Protein AF-A0A918Q121-F1 (afdb_monomer_lite)

Radius of gyration: 25.38 Å; chains: 1; bounding box: 68×50×76 Å

Sequence (238 aa):
MRPSNQARANEARRRQAETGESYASALAAVRRDRLRAADSLTAASGKPGDPPDFHDVPVPQELPELVRYHAHRIVRYLAQAVDEGRWADGDFAEWQRMTLYKLTDGLEHLHLLIGTISAYLRDADVPPSHLRRYLQVGEDRHVQAFLTPRVEEHLAGLTQRPKPENSIVWHSVGADIAAREGWCDPDRHDTLEVWLNALCSSYPDDPQALDHLPPRLRERVLALVPHLRITGPAEQGT

pLDDT: mean 79.43, std 14.84, range [35.16, 97.62]

Foldseek 3Di:
DPPPVVVLQVQLVVVCVVPVDDSVVSSVVVVVVVVVVVVVVVVPPDDQDDFPDCVPPPDDPLLVLLVVVLVVLLVVLVVVLVCLVVPPPPPPVVNVVSNVVSNVSNVVSVLLSLLLVLVVSVVVVGDLVVNCVVVVHDDSVVNVVSPDPLSVLLNCLLVVHDHDPPDDPNSVVNVCSNVCPDPSPVVVVLVVVLVVLLQVVLPPDDPCSCVPDDPVSSVSNVVCNVVNDDPDPPPPDD

Structure (mmCIF, N/CA/C/O backbone):
data_AF-A0A918Q121-F1
#
_entry.id   AF-A0A918Q121-F1
#
loop_
_atom_site.group_PDB
_atom_site.id
_atom_site.type_symbol
_atom_site.label_atom_id
_atom_site.label_alt_id
_atom_site.label_comp_id
_atom_site.label_asym_id
_atom_site.label_entity_id
_atom_site.label_seq_id
_atom_site.pdbx_PDB_ins_code
_atom_site.Cartn_x
_atom_site.Cartn_y
_atom_site.Cartn_z
_atom_site.occupancy
_atom_site.B_iso_or_equiv
_atom_site.auth_seq_id
_atom_site.auth_comp_id
_atom_site.auth_asym_id
_atom_site.auth_atom_id
_atom_site.pdbx_PDB_model_num
ATOM 1 N N . MET A 1 1 ? -1.693 10.701 18.556 1.00 35.78 1 MET A N 1
ATOM 2 C CA . MET A 1 1 ? -2.126 11.964 17.916 1.00 35.78 1 MET A CA 1
ATOM 3 C C . MET A 1 1 ? -3.253 12.564 18.755 1.00 35.78 1 MET A C 1
ATOM 5 O O . MET A 1 1 ? -4.230 11.874 19.012 1.00 35.78 1 MET A O 1
ATOM 9 N N . ARG A 1 2 ? -3.105 13.780 19.300 1.00 35.16 2 ARG A N 1
ATOM 10 C CA . ARG A 1 2 ? -4.187 14.409 20.081 1.00 35.16 2 ARG A CA 1
ATOM 11 C C . ARG A 1 2 ? -5.331 14.747 19.110 1.00 35.16 2 ARG A C 1
ATOM 13 O O . ARG A 1 2 ? -5.053 15.461 18.151 1.00 35.16 2 ARG A O 1
ATOM 20 N N . PRO A 1 3 ? -6.583 14.305 19.327 1.00 47.81 3 PRO A N 1
ATOM 21 C CA . PRO A 1 3 ? -7.697 14.704 18.470 1.00 47.81 3 PRO A CA 1
ATOM 22 C C . PRO A 1 3 ? -7.762 16.228 18.425 1.00 47.81 3 PRO A C 1
ATOM 24 O O . PRO A 1 3 ? -7.619 16.876 19.473 1.00 47.81 3 PRO A O 1
ATOM 27 N N . SER A 1 4 ? -7.926 16.782 17.222 1.00 56.12 4 SER A N 1
ATOM 28 C CA . SER A 1 4 ? -8.050 18.223 16.986 1.00 56.12 4 SER A CA 1
ATOM 29 C C . SER A 1 4 ? -8.963 18.848 18.045 1.00 56.12 4 SER A C 1
ATOM 31 O O . SER A 1 4 ? -9.999 18.279 18.405 1.00 56.12 4 SER A O 1
ATOM 33 N N . ASN A 1 5 ? -8.577 20.005 18.589 1.00 65.06 5 ASN A N 1
ATOM 34 C CA . ASN A 1 5 ? -9.399 20.724 19.570 1.00 65.06 5 ASN A CA 1
ATOM 35 C C . ASN A 1 5 ? -10.830 20.968 19.053 1.00 65.06 5 ASN A C 1
ATOM 37 O O . ASN A 1 5 ? -11.758 21.038 19.856 1.00 65.06 5 ASN A O 1
ATOM 41 N N . GLN A 1 6 ? -11.021 21.005 17.730 1.00 66.06 6 GLN A N 1
ATOM 42 C CA . GLN A 1 6 ? -12.331 21.132 17.095 1.00 66.06 6 GLN A CA 1
ATOM 43 C C . GLN A 1 6 ? -13.196 19.872 17.247 1.00 66.06 6 GLN A C 1
ATOM 45 O O . GLN A 1 6 ? -14.369 19.988 17.584 1.00 66.06 6 GLN A O 1
ATOM 50 N N . ALA A 1 7 ? -12.624 18.669 17.116 1.00 67.56 7 ALA A N 1
ATOM 51 C CA . ALA A 1 7 ? -13.361 17.420 17.336 1.00 67.56 7 ALA A CA 1
ATOM 52 C C . ALA A 1 7 ? -13.869 17.312 18.787 1.00 67.56 7 ALA A C 1
ATOM 54 O O . ALA A 1 7 ? -14.993 16.886 19.029 1.00 67.56 7 ALA A O 1
ATOM 55 N N . ARG A 1 8 ? -13.072 17.793 19.754 1.00 71.69 8 ARG A N 1
ATOM 56 C CA . ARG A 1 8 ? -13.450 17.858 21.181 1.00 71.69 8 ARG A CA 1
ATOM 57 C C . ARG A 1 8 ? -14.579 18.840 21.445 1.00 71.69 8 ARG A C 1
ATOM 59 O O . ARG A 1 8 ? -15.464 18.554 22.244 1.00 71.69 8 ARG A O 1
ATOM 66 N N . ALA A 1 9 ? -14.522 19.998 20.796 1.00 71.31 9 ALA A N 1
ATOM 67 C CA . ALA A 1 9 ? -15.556 21.011 20.921 1.00 71.31 9 ALA A CA 1
ATOM 68 C C . ALA A 1 9 ? -16.883 20.520 20.323 1.00 71.31 9 ALA A C 1
ATOM 70 O O . ALA A 1 9 ? -17.930 20.714 20.932 1.00 71.31 9 ALA A O 1
ATOM 71 N N . ASN A 1 10 ? -16.839 19.828 19.181 1.00 77.56 10 ASN A N 1
ATOM 72 C CA . ASN A 1 10 ? -18.032 19.289 18.526 1.00 77.56 10 ASN A CA 1
ATOM 73 C C . ASN A 1 10 ? -18.678 18.157 19.340 1.00 77.56 10 ASN A C 1
ATOM 75 O O . ASN A 1 10 ? -19.891 18.149 19.521 1.00 77.56 10 ASN A O 1
ATOM 79 N N . GLU A 1 11 ? -17.872 17.253 19.898 1.00 79.44 11 GLU A N 1
ATOM 80 C CA . GLU A 1 11 ? -18.345 16.168 20.765 1.00 79.44 11 GLU A CA 1
ATOM 81 C C . GLU A 1 11 ? -18.968 16.699 22.070 1.00 79.44 11 GLU A C 1
ATOM 83 O O . GLU A 1 11 ? -20.033 16.242 22.483 1.00 79.44 11 GLU A O 1
ATOM 88 N N . ALA A 1 12 ? -18.365 17.729 22.675 1.00 74.31 12 ALA A N 1
ATOM 89 C CA . ALA A 1 12 ? -18.922 18.393 23.852 1.00 74.31 12 ALA A CA 1
ATOM 90 C C . ALA A 1 12 ? -20.226 19.154 23.545 1.00 74.31 12 ALA A C 1
ATOM 92 O O . ALA A 1 12 ? -21.146 19.119 24.358 1.00 74.31 12 ALA A O 1
ATOM 93 N N . ARG A 1 13 ? -20.339 19.801 22.373 1.00 79.31 13 ARG A N 1
ATOM 94 C CA . ARG A 1 13 ? -21.583 20.464 21.929 1.00 79.31 13 ARG A CA 1
ATOM 95 C C . ARG A 1 13 ? -22.715 19.470 21.690 1.00 79.31 13 ARG A C 1
ATOM 97 O O . ARG A 1 13 ? -23.840 19.743 22.089 1.00 79.31 13 ARG A O 1
ATOM 104 N N . ARG A 1 14 ? -22.419 18.319 21.077 1.00 82.62 14 ARG A N 1
ATOM 105 C CA . ARG A 1 14 ? -23.406 17.250 20.872 1.00 82.62 14 ARG A CA 1
ATOM 106 C C . ARG A 1 14 ? -23.937 16.740 22.211 1.00 82.62 14 ARG A C 1
ATOM 108 O O . ARG A 1 14 ? -25.140 16.732 22.428 1.00 82.62 14 ARG A O 1
ATOM 115 N N . ARG A 1 15 ? -23.034 16.438 23.148 1.00 79.62 15 ARG A N 1
ATOM 116 C CA . ARG A 1 15 ? -23.410 15.972 24.488 1.00 79.62 15 ARG A CA 1
ATOM 117 C C . ARG A 1 15 ? -24.210 17.015 25.268 1.00 79.62 15 ARG A C 1
ATOM 119 O O . ARG A 1 15 ? -25.190 16.661 25.901 1.00 79.62 15 ARG A O 1
ATOM 126 N N . GLN A 1 16 ? -23.839 18.292 25.178 1.00 85.44 16 GLN A N 1
ATOM 127 C CA . GLN A 1 16 ? -24.616 19.395 25.753 1.00 85.44 16 GLN A CA 1
ATOM 128 C C . GLN A 1 16 ? -26.052 19.438 25.205 1.00 85.44 16 GLN A C 1
ATOM 130 O O . GLN A 1 16 ? -26.985 19.653 25.974 1.00 85.44 16 GLN A O 1
ATOM 135 N N . ALA A 1 17 ? -26.235 19.241 23.897 1.00 80.31 17 ALA A N 1
ATOM 136 C CA . ALA A 1 17 ? -27.560 19.221 23.279 1.00 80.31 17 ALA A CA 1
ATOM 137 C C . ALA A 1 17 ? -28.395 18.001 23.710 1.00 80.31 17 ALA A C 1
ATOM 139 O O . ALA A 1 17 ? -29.609 18.112 23.843 1.00 80.31 17 ALA A O 1
ATOM 140 N N . GLU A 1 18 ? -27.749 16.860 23.956 1.00 82.69 18 GLU A N 1
ATOM 141 C CA . GLU A 1 18 ? -28.402 15.606 24.349 1.00 82.69 18 GLU A CA 1
ATOM 142 C C . GLU A 1 18 ? -28.761 15.552 25.842 1.00 82.69 18 GLU A C 1
ATOM 144 O O . GLU A 1 18 ? -29.816 15.034 26.200 1.00 82.69 18 GLU A O 1
ATOM 149 N N . THR A 1 19 ? -27.902 16.070 26.725 1.00 81.00 19 THR A N 1
ATOM 150 C CA . THR A 1 19 ? -28.069 15.936 28.185 1.00 81.00 19 THR A CA 1
ATOM 151 C C . THR A 1 19 ? -28.550 17.210 28.874 1.00 81.00 19 THR A C 1
ATOM 153 O O . THR A 1 19 ? -28.909 17.169 30.049 1.00 81.00 19 THR A O 1
ATOM 156 N N . GLY A 1 20 ? -28.536 18.353 28.180 1.00 82.25 20 GLY A N 1
ATOM 157 C CA . GLY A 1 20 ? -28.861 19.662 28.756 1.00 82.25 20 GLY A CA 1
ATOM 158 C C . GLY A 1 20 ? -27.814 20.190 29.748 1.00 82.25 20 GLY A C 1
ATOM 159 O O . GLY A 1 20 ? -28.024 21.226 30.378 1.00 82.25 20 GLY A O 1
ATOM 160 N N . GLU A 1 21 ? -26.681 19.501 29.907 1.00 85.44 21 GLU A N 1
ATOM 161 C CA . GLU A 1 21 ? -25.607 19.913 30.810 1.00 85.44 21 GLU A CA 1
ATOM 162 C C . GLU A 1 21 ? -24.845 21.139 30.284 1.00 85.44 21 GLU A C 1
ATOM 164 O O . GLU A 1 21 ? -24.771 21.398 29.083 1.00 85.44 21 GLU A O 1
ATOM 169 N N . SER A 1 22 ? -24.199 21.891 31.181 1.00 83.25 22 SER A N 1
ATOM 170 C CA . SER A 1 22 ? -23.348 23.008 30.761 1.00 83.25 22 SER A CA 1
ATOM 171 C C . SER A 1 22 ? -22.176 22.519 29.899 1.00 83.25 22 SER A C 1
ATOM 173 O O . SER A 1 22 ? -21.591 21.462 30.146 1.00 83.25 22 SER A O 1
ATOM 175 N N . TYR A 1 23 ? -21.773 23.320 28.909 1.00 73.81 23 TYR A N 1
ATOM 176 C CA . TYR A 1 23 ? -20.664 22.989 28.004 1.00 73.81 23 TYR A CA 1
ATOM 177 C C . TYR A 1 23 ? -19.365 22.610 28.745 1.00 73.81 23 TYR A C 1
ATOM 179 O O . TYR A 1 23 ? -18.639 21.708 28.328 1.00 73.81 23 TYR A O 1
ATOM 187 N N . ALA A 1 24 ? -19.083 23.262 29.878 1.00 74.06 24 ALA A N 1
ATOM 188 C CA . ALA A 1 24 ? -17.927 22.949 30.715 1.00 74.06 24 ALA A CA 1
ATOM 189 C C . ALA A 1 24 ? -18.022 21.546 31.348 1.00 74.06 24 ALA A C 1
ATOM 191 O O . ALA A 1 24 ? -17.023 20.822 31.370 1.00 74.06 24 ALA A O 1
ATOM 192 N N . SER A 1 25 ? -19.216 21.142 31.802 1.00 75.81 25 SER A N 1
ATOM 193 C CA . SER A 1 25 ? -19.485 19.792 32.321 1.00 75.81 25 SER A CA 1
ATOM 194 C C . SER A 1 25 ? -19.354 18.740 31.221 1.00 75.81 25 SER A C 1
ATOM 196 O O . SER A 1 25 ? -18.632 17.754 31.390 1.00 75.81 25 SER A O 1
ATOM 198 N N . ALA A 1 26 ? -19.940 19.004 30.049 1.00 74.50 26 ALA A N 1
ATOM 199 C CA . ALA A 1 26 ? -19.852 18.124 28.888 1.00 74.50 26 ALA A CA 1
ATOM 200 C C . ALA A 1 26 ? -18.393 17.918 28.437 1.00 74.50 26 ALA A C 1
ATOM 202 O O . ALA A 1 26 ? -17.961 16.792 28.188 1.00 74.50 26 ALA A O 1
ATOM 203 N N . LEU A 1 27 ? -17.586 18.985 28.410 1.00 69.62 27 LEU A N 1
ATOM 204 C CA . LEU A 1 27 ? -16.167 18.904 28.061 1.00 69.62 27 LEU A CA 1
ATOM 205 C C . LEU A 1 27 ? -15.346 18.144 29.117 1.00 69.62 27 LEU A C 1
ATOM 207 O O . LEU A 1 27 ? -14.430 17.397 28.767 1.00 69.62 27 LEU A O 1
ATOM 211 N N . ALA A 1 28 ? -15.660 18.311 30.405 1.00 74.44 28 ALA A N 1
ATOM 212 C CA . ALA A 1 28 ? -15.027 17.562 31.489 1.00 74.44 28 ALA A CA 1
ATOM 213 C C . ALA A 1 28 ? -15.402 16.070 31.460 1.00 74.44 28 ALA A C 1
ATOM 215 O 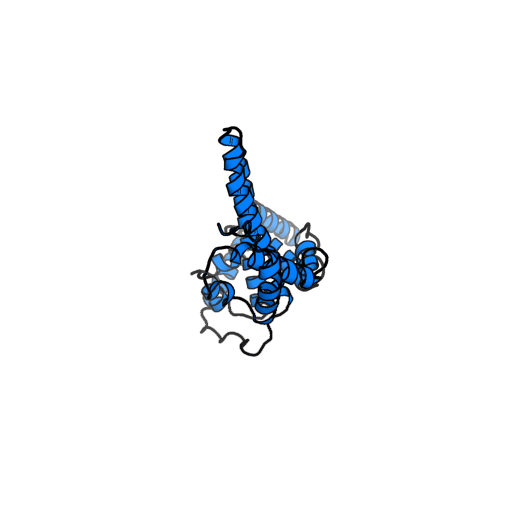O . ALA A 1 28 ? -14.552 15.220 31.733 1.00 74.44 28 ALA A O 1
ATOM 216 N N . ALA A 1 29 ? -16.639 15.733 31.091 1.00 77.12 29 ALA A N 1
ATOM 217 C CA . ALA A 1 29 ? -17.083 14.358 30.878 1.00 77.12 29 ALA A CA 1
ATOM 218 C C . ALA A 1 29 ? -16.337 13.703 29.705 1.00 77.12 29 ALA A C 1
ATOM 220 O O . ALA A 1 29 ? -15.704 12.671 29.901 1.00 77.12 29 ALA A O 1
ATOM 221 N N . VAL A 1 30 ? -16.264 14.366 28.543 1.00 77.56 30 VAL A N 1
ATOM 222 C CA . VAL A 1 30 ? -15.495 13.883 27.376 1.00 77.56 30 VAL A CA 1
ATOM 223 C C . VAL A 1 30 ? -14.011 13.670 27.716 1.00 77.56 30 VAL A C 1
ATOM 225 O O . VAL A 1 30 ? -13.379 12.726 27.242 1.00 77.56 30 VAL A O 1
ATOM 228 N N . ARG A 1 31 ? -13.424 14.521 28.571 1.00 74.44 31 ARG A N 1
ATOM 229 C CA . ARG A 1 31 ? -12.048 14.329 29.064 1.00 74.44 31 ARG A CA 1
ATOM 230 C C . ARG A 1 31 ? -11.917 13.102 29.970 1.00 74.44 31 ARG A C 1
ATOM 232 O O . ARG A 1 31 ? -10.957 12.355 29.810 1.00 74.44 31 ARG A O 1
ATOM 239 N N . ARG A 1 32 ? -12.857 12.890 30.897 1.00 78.00 32 ARG A N 1
ATOM 240 C CA . ARG A 1 32 ? -12.857 11.734 31.810 1.00 78.00 32 ARG A CA 1
ATOM 241 C C . ARG A 1 32 ? -13.075 10.415 31.078 1.00 78.00 32 ARG A C 1
ATOM 243 O O . ARG A 1 32 ? -12.357 9.463 31.358 1.00 78.00 32 ARG A O 1
ATOM 250 N N . ASP A 1 33 ? -13.993 10.377 30.118 1.00 75.44 33 ASP A N 1
ATOM 251 C CA . ASP A 1 33 ? -14.279 9.174 29.329 1.00 75.44 33 ASP A CA 1
ATOM 252 C C . ASP A 1 33 ? -13.045 8.735 28.531 1.00 75.44 33 ASP A C 1
ATOM 254 O O . ASP A 1 33 ? -12.732 7.551 28.452 1.00 75.44 33 ASP A O 1
ATOM 258 N N . ARG A 1 34 ? -12.254 9.695 28.036 1.00 68.31 34 ARG A N 1
ATOM 259 C CA . ARG A 1 34 ? -10.977 9.402 27.374 1.00 68.31 34 ARG A CA 1
ATOM 260 C C . ARG A 1 34 ? -9.884 8.913 28.301 1.00 68.31 34 ARG A C 1
ATOM 262 O O . ARG A 1 34 ? -9.124 8.041 27.901 1.00 68.31 34 ARG A O 1
ATOM 269 N N . LEU A 1 35 ? -9.780 9.486 29.497 1.00 66.50 35 LEU A N 1
ATOM 270 C CA . LEU A 1 35 ? -8.827 9.003 30.495 1.00 66.50 35 LEU A CA 1
ATOM 271 C C . LEU A 1 35 ? -9.167 7.560 30.882 1.00 66.50 35 LEU A C 1
ATOM 273 O O . LEU A 1 35 ? -8.292 6.709 30.851 1.00 66.50 35 LEU A O 1
ATOM 277 N N . ARG A 1 36 ? -10.454 7.248 31.077 1.00 65.38 36 ARG A N 1
ATOM 278 C CA . ARG A 1 36 ? -10.921 5.876 31.328 1.00 65.38 36 ARG A CA 1
ATOM 279 C C . ARG A 1 36 ? -10.670 4.926 30.157 1.00 65.38 36 ARG A C 1
ATOM 281 O O . ARG A 1 36 ? -10.287 3.783 30.384 1.00 65.38 36 ARG A O 1
ATOM 288 N N . ALA A 1 37 ? -10.857 5.382 28.918 1.00 58.78 37 ALA A N 1
ATOM 289 C CA . ALA A 1 37 ? -10.530 4.592 27.733 1.00 58.78 37 ALA A CA 1
ATOM 290 C C . ALA A 1 37 ? -9.017 4.326 27.624 1.00 58.78 37 ALA A C 1
ATOM 292 O O . ALA A 1 37 ? -8.616 3.220 27.281 1.00 58.78 37 ALA A O 1
ATOM 293 N N . ALA A 1 38 ? -8.176 5.307 27.966 1.00 54.16 38 ALA A N 1
ATOM 294 C CA . ALA A 1 38 ? -6.724 5.149 27.998 1.00 54.16 38 ALA A CA 1
ATOM 295 C C . ALA A 1 38 ? -6.259 4.203 29.121 1.00 54.16 38 ALA A C 1
ATOM 297 O O . ALA A 1 38 ? -5.398 3.362 28.879 1.00 54.16 38 ALA A O 1
ATOM 298 N N . ASP A 1 39 ? -6.870 4.290 30.306 1.00 49.72 39 ASP A N 1
ATOM 299 C CA . ASP A 1 39 ? -6.571 3.417 31.449 1.00 49.72 39 ASP A CA 1
ATOM 300 C C . ASP A 1 39 ? -7.049 1.971 31.219 1.00 49.72 39 ASP A C 1
ATOM 302 O O . ASP A 1 39 ? -6.415 1.012 31.657 1.00 49.72 39 ASP A O 1
ATOM 306 N N . SER A 1 40 ? -8.140 1.786 30.469 1.00 50.56 40 SER A N 1
ATOM 307 C CA . SER A 1 40 ? -8.618 0.450 30.074 1.00 50.56 40 SER A CA 1
ATOM 308 C C . SER A 1 40 ? -7.686 -0.223 29.056 1.00 50.56 40 SER A C 1
ATOM 310 O O . SER A 1 40 ? -7.596 -1.447 29.024 1.00 50.56 40 SER A O 1
ATOM 312 N N . LEU A 1 41 ? -6.956 0.562 28.254 1.00 46.94 41 LEU A N 1
ATOM 313 C CA . LEU A 1 41 ? -5.974 0.062 27.286 1.00 46.94 41 LEU A CA 1
ATOM 314 C C . LEU A 1 41 ? -4.635 -0.307 27.947 1.00 46.94 41 LEU A C 1
ATOM 316 O O . LEU A 1 41 ? -3.984 -1.251 27.512 1.00 46.94 41 LEU A O 1
ATOM 320 N N . THR A 1 42 ? -4.232 0.380 29.020 1.00 44.78 42 THR A N 1
ATOM 321 C CA . THR A 1 42 ? -3.020 0.037 29.792 1.00 44.78 42 THR A CA 1
ATOM 322 C C . THR A 1 42 ? -3.239 -1.122 30.767 1.00 44.78 42 THR A C 1
ATOM 324 O O . THR A 1 42 ? -2.311 -1.891 31.017 1.00 44.78 42 THR A O 1
ATOM 327 N N . ALA A 1 43 ? -4.462 -1.306 31.276 1.00 43.00 43 ALA A N 1
ATOM 328 C CA . ALA A 1 43 ? -4.822 -2.442 32.128 1.00 43.00 43 ALA A CA 1
ATOM 329 C C . ALA A 1 43 ? -4.879 -3.789 31.377 1.00 43.00 43 ALA A C 1
ATOM 331 O O . ALA A 1 43 ? -4.797 -4.842 32.007 1.00 43.00 43 ALA A O 1
ATOM 332 N N . ALA A 1 44 ? -4.926 -3.782 30.040 1.00 46.28 44 ALA A N 1
ATOM 333 C CA . ALA A 1 44 ? -4.848 -4.981 29.201 1.00 46.28 44 ALA A CA 1
ATOM 334 C C . ALA A 1 44 ? -3.416 -5.547 29.058 1.00 46.28 44 ALA A C 1
ATOM 336 O O . ALA A 1 44 ? -3.112 -6.259 28.103 1.00 46.28 44 ALA A O 1
ATOM 337 N N . SER A 1 45 ? -2.532 -5.295 30.032 1.00 41.53 45 SER A N 1
ATOM 338 C CA . SER A 1 45 ? -1.263 -6.016 30.210 1.00 41.53 45 SER A CA 1
ATOM 339 C C . SER A 1 45 ? -1.490 -7.423 30.794 1.00 41.53 45 SER A C 1
ATOM 341 O O . SER A 1 45 ? -0.786 -7.863 31.708 1.00 41.53 45 SER A O 1
ATOM 343 N N . GLY A 1 46 ? -2.489 -8.139 30.275 1.00 43.91 46 GLY A N 1
ATOM 344 C CA . GLY A 1 46 ? -2.569 -9.586 30.424 1.00 43.91 46 GLY A CA 1
ATOM 345 C C . GLY A 1 46 ? -1.389 -10.235 29.702 1.00 43.91 46 GLY A C 1
ATOM 346 O O . GLY A 1 46 ? -0.796 -9.632 28.804 1.00 43.91 46 GLY A O 1
ATOM 347 N N . LYS A 1 47 ? -1.023 -11.462 30.095 1.00 46.84 47 LYS A N 1
ATOM 348 C CA . LYS A 1 47 ? -0.097 -12.291 29.306 1.00 46.84 47 LYS A CA 1
ATOM 349 C C . LYS A 1 47 ? -0.474 -12.174 27.821 1.00 46.84 47 LYS A C 1
ATOM 351 O O . LYS A 1 47 ? -1.671 -12.248 27.539 1.00 46.84 47 LYS A O 1
ATOM 356 N N . PRO A 1 48 ? 0.488 -11.982 26.898 1.00 55.88 48 PRO A N 1
ATOM 357 C CA . PRO A 1 48 ? 0.174 -12.038 25.479 1.00 55.88 48 PRO A CA 1
ATOM 358 C C . PRO A 1 48 ? -0.532 -13.371 25.237 1.00 55.88 48 PRO A C 1
ATOM 360 O O . PRO A 1 48 ? 0.048 -14.422 25.496 1.00 55.88 48 PRO A O 1
ATOM 363 N N . GLY A 1 49 ? -1.810 -13.310 24.859 1.00 61.75 49 GLY A N 1
ATOM 364 C CA . GLY A 1 49 ? -2.488 -14.481 24.330 1.00 61.75 49 GLY A CA 1
ATOM 365 C C . GLY A 1 49 ? -1.715 -14.935 23.103 1.00 61.75 49 GLY A C 1
ATOM 366 O O . GLY A 1 49 ? -1.173 -14.093 22.371 1.00 61.75 49 GLY A O 1
ATOM 367 N N . ASP A 1 50 ? -1.621 -16.244 22.916 1.00 70.00 50 ASP A N 1
ATOM 368 C CA . ASP A 1 50 ? -1.062 -16.775 21.684 1.00 70.00 50 ASP A CA 1
ATOM 369 C C . ASP A 1 50 ? -1.907 -16.240 20.516 1.00 70.00 50 ASP A C 1
ATOM 371 O O . ASP A 1 50 ? -3.139 -16.172 20.628 1.00 70.00 50 ASP A O 1
ATOM 375 N N . PRO A 1 51 ? -1.270 -15.746 19.442 1.00 72.94 51 PRO A N 1
ATOM 376 C CA . PRO A 1 51 ? -2.009 -15.296 18.278 1.00 72.94 51 PRO A CA 1
ATOM 377 C C . PRO A 1 51 ? -2.736 -16.501 17.662 1.00 72.94 51 PRO A C 1
ATOM 379 O O . PRO A 1 51 ? -2.322 -17.643 17.891 1.00 72.94 51 PRO A O 1
ATOM 382 N N . PRO A 1 52 ? -3.791 -16.274 16.863 1.00 76.69 52 PRO A N 1
ATOM 383 C CA . PRO A 1 52 ? -4.362 -17.348 16.064 1.00 76.69 52 PRO A CA 1
ATOM 384 C C . PRO A 1 52 ? -3.258 -18.023 15.238 1.00 76.69 52 PRO A C 1
ATOM 386 O O . PRO A 1 52 ? -2.389 -17.343 14.682 1.00 76.69 52 PRO A O 1
ATOM 389 N N . ASP A 1 53 ? -3.272 -19.353 15.188 1.00 79.69 53 ASP A N 1
ATOM 390 C CA . ASP A 1 53 ? -2.335 -20.107 14.362 1.00 79.69 53 ASP A CA 1
ATOM 391 C C . ASP A 1 53 ? -2.766 -20.021 12.892 1.00 79.69 53 ASP A C 1
ATOM 393 O O . ASP A 1 53 ? -3.832 -20.507 12.512 1.00 79.69 53 ASP A O 1
ATOM 397 N N . PHE A 1 54 ? -1.937 -19.369 12.074 1.00 80.25 54 PHE A N 1
ATOM 398 C CA . PHE A 1 54 ? -2.156 -19.204 10.637 1.00 80.25 54 PHE A CA 1
ATOM 399 C C . PHE A 1 54 ? -1.231 -20.086 9.783 1.00 80.25 54 PHE A C 1
ATOM 401 O O . PHE A 1 54 ? -1.229 -19.926 8.565 1.00 80.25 54 PHE A O 1
ATOM 408 N N . HIS A 1 55 ? -0.437 -20.995 10.368 1.00 78.75 55 HIS A N 1
ATOM 409 C CA . HIS A 1 55 ? 0.582 -21.753 9.624 1.00 78.75 55 HIS A CA 1
ATOM 410 C C . HIS A 1 55 ? 0.013 -22.616 8.483 1.00 78.75 55 HIS A C 1
ATOM 412 O O . HIS A 1 55 ? 0.690 -22.776 7.468 1.00 78.75 55 HIS A O 1
ATOM 418 N N . ASP A 1 56 ? -1.237 -23.072 8.605 1.00 82.88 56 ASP A N 1
ATOM 419 C CA . ASP A 1 56 ? -1.935 -23.879 7.591 1.00 82.88 56 ASP A CA 1
ATOM 420 C C . ASP A 1 56 ? -3.100 -23.136 6.908 1.00 82.88 56 ASP A C 1
ATOM 422 O O . ASP A 1 56 ? -3.857 -23.718 6.126 1.00 82.88 56 ASP A O 1
ATOM 426 N N . VAL A 1 57 ? -3.268 -21.840 7.191 1.00 84.56 57 VAL A N 1
ATOM 427 C CA . VAL A 1 57 ? -4.318 -21.027 6.571 1.00 84.56 57 VAL A CA 1
ATOM 428 C C . VAL A 1 57 ? -3.774 -20.447 5.263 1.00 84.56 57 VAL A C 1
ATOM 430 O O . VAL A 1 57 ? -2.772 -19.728 5.287 1.00 84.56 57 VAL A O 1
ATOM 433 N N . PRO A 1 58 ? -4.404 -20.722 4.105 1.00 86.75 58 PRO A N 1
ATOM 434 C CA . PRO A 1 58 ? -3.964 -20.131 2.851 1.00 86.75 58 PRO A CA 1
ATOM 435 C C . PRO A 1 58 ? -4.082 -18.608 2.928 1.00 86.75 58 PRO A C 1
ATOM 437 O O . PRO A 1 58 ? -5.071 -18.074 3.432 1.00 86.75 58 PRO A O 1
ATOM 440 N N . VAL A 1 59 ? -3.076 -17.905 2.406 1.00 86.88 59 VAL A N 1
ATOM 441 C CA . VAL A 1 59 ? -3.095 -16.441 2.363 1.00 86.88 59 VAL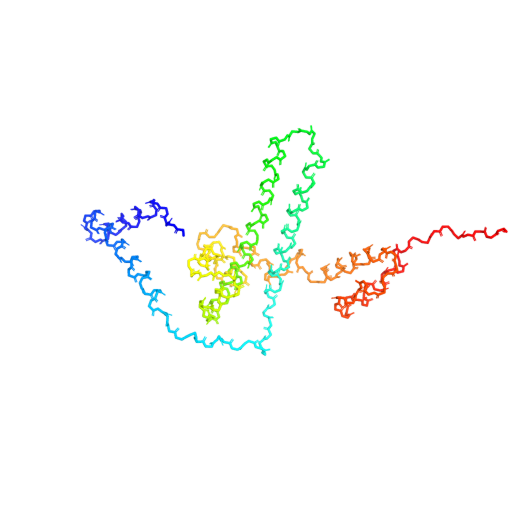 A CA 1
ATOM 442 C C . VAL A 1 59 ? -4.287 -15.986 1.507 1.00 86.88 59 VAL A C 1
ATOM 444 O O . VAL A 1 59 ? -4.365 -16.393 0.343 1.00 86.88 59 VAL A O 1
ATOM 447 N N . PRO A 1 60 ? -5.194 -15.145 2.042 1.00 90.00 60 PRO A N 1
ATOM 448 C CA . PRO A 1 60 ? -6.293 -14.575 1.273 1.00 90.00 60 PRO A CA 1
ATOM 449 C C . PRO A 1 60 ? -5.765 -13.861 0.033 1.00 90.00 60 PRO A C 1
ATOM 451 O O . PRO A 1 60 ? -4.795 -13.102 0.109 1.00 90.00 60 PRO A O 1
ATOM 454 N N . GLN A 1 61 ? -6.380 -14.122 -1.115 1.00 86.56 61 GLN A N 1
ATOM 455 C CA . GLN A 1 61 ? -5.858 -13.714 -2.417 1.00 86.56 61 GLN A CA 1
ATOM 456 C C . GLN A 1 61 ? -5.744 -12.192 -2.566 1.00 86.56 61 GLN A C 1
ATOM 458 O O . GLN A 1 61 ? -4.852 -11.695 -3.251 1.00 86.56 61 GLN A O 1
ATOM 463 N N . GLU A 1 62 ? -6.611 -11.450 -1.891 1.00 89.25 62 GLU A N 1
ATOM 464 C CA . GLU A 1 62 ? -6.637 -9.997 -1.860 1.00 89.25 62 GLU A CA 1
ATOM 465 C C . GLU A 1 62 ? -5.416 -9.377 -1.157 1.00 89.25 62 GLU A C 1
ATOM 467 O O . GLU A 1 62 ? -5.034 -8.258 -1.493 1.00 89.25 62 GLU A O 1
ATOM 472 N N . LEU A 1 63 ? -4.755 -10.080 -0.224 1.00 91.88 63 LEU A N 1
ATOM 473 C CA . LEU A 1 63 ? -3.616 -9.524 0.521 1.00 91.88 63 LEU A CA 1
ATOM 474 C C . LEU A 1 63 ? -2.334 -9.419 -0.331 1.00 91.88 63 LEU A C 1
ATOM 476 O O . LEU A 1 63 ? -1.709 -8.355 -0.320 1.00 91.88 63 LEU A O 1
ATOM 480 N N . PRO A 1 64 ? -1.926 -10.439 -1.113 1.00 89.38 64 PRO A N 1
ATOM 481 C CA . PRO A 1 64 ? -0.847 -10.285 -2.086 1.00 89.38 64 PRO A CA 1
ATOM 482 C C . PRO A 1 64 ? -1.144 -9.219 -3.145 1.00 89.38 64 PRO A C 1
ATOM 484 O O . PRO A 1 64 ? -0.246 -8.461 -3.512 1.00 89.38 64 PRO A O 1
ATOM 487 N N . GLU A 1 65 ? -2.393 -9.116 -3.613 1.00 88.00 65 GLU A N 1
ATOM 488 C CA . GLU A 1 65 ? -2.788 -8.093 -4.594 1.00 88.00 65 GLU A CA 1
ATOM 489 C C . GLU A 1 65 ? -2.723 -6.680 -4.009 1.00 88.00 65 GLU A C 1
ATOM 491 O O . GLU A 1 65 ? -2.223 -5.759 -4.656 1.00 88.00 65 GLU A O 1
ATOM 496 N N . LEU A 1 66 ? -3.138 -6.513 -2.753 1.00 92.81 66 LEU A N 1
ATOM 497 C CA . LEU A 1 66 ? -2.974 -5.277 -1.998 1.00 92.81 66 LEU A CA 1
ATOM 498 C C . LEU A 1 66 ? -1.496 -4.858 -1.942 1.00 92.81 66 LEU A C 1
ATOM 500 O O . LEU A 1 66 ? -1.162 -3.718 -2.281 1.00 92.81 66 LEU A O 1
ATOM 504 N N . VAL A 1 67 ? -0.601 -5.776 -1.554 1.00 92.31 67 VAL A N 1
ATOM 505 C CA . VAL A 1 67 ? 0.850 -5.520 -1.516 1.00 92.31 67 VAL A CA 1
ATOM 506 C C . VAL A 1 67 ? 1.353 -5.106 -2.894 1.00 92.31 67 VAL A C 1
ATOM 508 O O . VAL A 1 67 ? 2.026 -4.082 -3.017 1.00 92.31 67 VAL A O 1
ATOM 511 N N . ARG A 1 68 ? 0.984 -5.853 -3.938 1.00 86.81 68 ARG A N 1
ATOM 512 C CA . ARG A 1 68 ? 1.402 -5.587 -5.317 1.00 86.81 68 ARG A CA 1
ATOM 513 C C . ARG A 1 68 ? 0.944 -4.212 -5.799 1.00 86.81 68 ARG A C 1
ATOM 515 O O . ARG A 1 68 ? 1.765 -3.436 -6.294 1.00 86.81 68 ARG A O 1
ATOM 522 N N . TYR A 1 69 ? -0.336 -3.884 -5.624 1.00 90.00 69 TYR A N 1
ATOM 523 C CA . TYR A 1 69 ? -0.910 -2.606 -6.040 1.00 90.00 69 TYR A CA 1
ATOM 524 C C . TYR A 1 69 ? -0.177 -1.427 -5.392 1.00 90.00 69 TYR A C 1
ATOM 526 O O . TYR A 1 69 ? 0.282 -0.512 -6.084 1.00 90.00 69 TYR A O 1
ATOM 534 N N . HIS A 1 70 ? -0.020 -1.452 -4.067 1.00 92.81 70 HIS A N 1
ATOM 535 C CA . HIS A 1 70 ? 0.634 -0.360 -3.352 1.00 92.81 70 HIS A CA 1
ATOM 536 C C . HIS A 1 70 ? 2.133 -0.292 -3.646 1.00 92.81 70 HIS A C 1
ATOM 538 O O . HIS A 1 70 ? 2.637 0.809 -3.858 1.00 92.81 70 HIS A O 1
ATOM 544 N N . ALA A 1 71 ? 2.835 -1.424 -3.747 1.00 89.12 71 ALA A N 1
ATOM 545 C CA . ALA A 1 71 ? 4.247 -1.450 -4.128 1.00 89.12 71 ALA A CA 1
ATOM 546 C C . ALA A 1 71 ? 4.469 -0.802 -5.502 1.00 89.12 71 ALA A C 1
ATOM 548 O O . ALA A 1 71 ? 5.328 0.070 -5.641 1.00 89.12 71 ALA A O 1
ATOM 549 N N . HIS A 1 72 ? 3.640 -1.141 -6.494 1.00 87.38 72 HIS A N 1
ATOM 550 C CA . HIS A 1 72 ? 3.709 -0.529 -7.819 1.00 87.38 72 HIS A CA 1
ATOM 551 C C . HIS A 1 72 ? 3.482 0.989 -7.764 1.00 87.38 72 HIS A C 1
ATOM 553 O O . HIS A 1 72 ? 4.244 1.757 -8.356 1.00 87.38 72 HIS A O 1
ATOM 559 N N . ARG A 1 73 ? 2.460 1.448 -7.028 1.00 90.06 73 ARG A N 1
ATOM 560 C CA . ARG A 1 73 ? 2.190 2.885 -6.858 1.00 90.06 73 ARG A CA 1
ATOM 561 C C . ARG A 1 73 ? 3.365 3.602 -6.196 1.00 90.06 73 ARG A C 1
ATOM 563 O O . ARG A 1 73 ? 3.782 4.635 -6.712 1.00 90.06 73 ARG A O 1
ATOM 570 N N . ILE A 1 74 ? 3.916 3.045 -5.117 1.00 91.75 74 ILE A N 1
ATOM 571 C CA . ILE A 1 74 ? 5.062 3.604 -4.387 1.00 91.75 74 ILE A CA 1
ATOM 572 C C . ILE A 1 74 ? 6.267 3.742 -5.319 1.00 91.75 74 ILE A C 1
ATOM 574 O O . ILE A 1 74 ? 6.792 4.842 -5.468 1.00 91.75 74 ILE A O 1
ATOM 578 N N . VAL A 1 75 ? 6.662 2.664 -6.002 1.00 89.56 75 VAL A N 1
ATOM 579 C CA . VAL A 1 75 ? 7.803 2.682 -6.932 1.00 89.56 75 VAL A CA 1
ATOM 580 C C . VAL A 1 75 ? 7.583 3.695 -8.051 1.00 89.56 75 VAL A C 1
ATOM 582 O O . VAL A 1 75 ? 8.492 4.457 -8.370 1.00 89.56 75 VAL A O 1
ATOM 585 N N . ARG A 1 76 ? 6.368 3.777 -8.605 1.00 90.62 76 ARG A N 1
ATOM 586 C CA . ARG A 1 76 ? 6.030 4.774 -9.626 1.00 90.62 76 ARG A CA 1
ATOM 587 C C . ARG A 1 76 ? 6.204 6.205 -9.114 1.00 90.62 76 ARG A C 1
ATOM 589 O O . ARG A 1 76 ? 6.756 7.031 -9.832 1.00 90.62 76 ARG A O 1
ATOM 596 N N . TYR A 1 77 ? 5.736 6.513 -7.904 1.00 93.06 77 TYR A N 1
ATOM 597 C CA . TYR A 1 77 ? 5.898 7.849 -7.323 1.00 93.06 77 TYR A CA 1
ATOM 598 C C . TYR A 1 77 ? 7.361 8.174 -7.011 1.00 93.06 77 TYR A C 1
ATOM 600 O O . TYR A 1 77 ? 7.791 9.300 -7.252 1.00 93.06 77 TYR A O 1
ATOM 608 N N . LEU A 1 78 ? 8.143 7.193 -6.551 1.00 91.44 78 LEU A N 1
ATOM 609 C CA . LEU A 1 78 ? 9.584 7.353 -6.350 1.00 91.44 78 LEU A CA 1
ATOM 610 C C . LEU A 1 78 ? 10.318 7.607 -7.673 1.00 91.44 78 LEU A C 1
ATOM 612 O O . LEU A 1 78 ? 11.133 8.521 -7.743 1.00 91.44 78 LEU A O 1
ATOM 616 N N . ALA A 1 79 ? 9.998 6.856 -8.730 1.00 89.00 79 ALA A N 1
ATOM 617 C CA . ALA A 1 79 ? 10.569 7.067 -10.059 1.00 89.00 79 ALA A CA 1
ATOM 618 C C . ALA A 1 79 ? 10.235 8.467 -10.597 1.00 89.00 79 ALA A C 1
ATOM 620 O O . ALA A 1 79 ? 11.129 9.182 -11.035 1.00 89.00 79 ALA A O 1
ATOM 621 N N . GLN A 1 80 ? 8.974 8.899 -10.466 1.00 89.69 80 GLN A N 1
ATOM 622 C CA . GLN A 1 80 ? 8.565 10.259 -10.829 1.00 89.69 80 GLN A CA 1
ATOM 623 C C . GLN A 1 80 ? 9.360 11.314 -10.056 1.00 89.69 80 GLN A C 1
ATOM 625 O O . GLN A 1 80 ? 9.864 12.242 -10.670 1.00 89.69 80 GLN A O 1
ATOM 630 N N . ALA A 1 81 ? 9.528 11.152 -8.739 1.00 89.94 81 ALA A N 1
ATOM 631 C CA . ALA A 1 81 ? 10.304 12.076 -7.910 1.00 89.94 81 ALA A CA 1
ATOM 632 C C . ALA A 1 81 ? 11.779 12.179 -8.346 1.00 89.94 81 ALA A C 1
ATOM 634 O O . ALA A 1 81 ? 12.354 13.264 -8.317 1.00 89.94 81 ALA A O 1
ATOM 635 N N . VAL A 1 82 ? 12.388 11.065 -8.767 1.00 88.00 82 VAL A N 1
ATOM 636 C CA . VAL A 1 82 ? 13.749 11.054 -9.332 1.00 88.00 82 VAL A CA 1
ATOM 637 C C . VAL A 1 82 ? 13.791 11.793 -10.673 1.00 88.00 82 VAL A C 1
ATOM 639 O O . VAL A 1 82 ? 14.716 12.569 -10.917 1.00 88.00 82 VAL A O 1
ATOM 642 N N . ASP A 1 83 ? 12.786 11.583 -11.524 1.00 86.94 83 ASP A N 1
ATOM 643 C CA . ASP A 1 83 ? 12.713 12.195 -12.851 1.00 86.94 83 ASP A CA 1
ATOM 644 C C . ASP A 1 83 ? 12.397 13.700 -12.817 1.00 86.94 83 ASP A C 1
ATOM 646 O O . ASP A 1 83 ? 12.817 14.408 -13.734 1.00 86.94 83 ASP A O 1
ATOM 650 N N . GLU A 1 84 ? 11.747 14.226 -11.767 1.00 84.88 84 GLU A N 1
ATOM 651 C CA . GLU A 1 84 ? 11.494 15.676 -11.630 1.00 84.88 84 GLU A CA 1
ATOM 652 C C . GLU A 1 84 ? 12.802 16.484 -11.741 1.00 84.88 84 GLU A C 1
ATOM 654 O O . GLU A 1 84 ? 12.842 17.536 -12.371 1.00 84.88 84 GLU A O 1
ATOM 659 N N . GLY A 1 85 ? 13.909 15.981 -11.180 1.00 68.50 85 GLY A N 1
ATOM 660 C CA . GLY A 1 85 ? 15.217 16.649 -11.250 1.00 68.50 85 GLY A CA 1
ATOM 661 C C . GLY A 1 85 ? 15.937 16.498 -12.592 1.00 68.50 85 GLY A C 1
ATOM 662 O O . GLY A 1 85 ? 16.913 17.199 -12.845 1.00 68.50 85 GLY A O 1
ATOM 663 N N . ARG A 1 86 ? 15.483 15.578 -13.450 1.00 73.25 86 ARG A N 1
ATOM 664 C CA . ARG A 1 86 ? 16.094 15.303 -14.757 1.00 73.25 86 ARG A CA 1
ATOM 665 C C . ARG A 1 86 ? 15.576 16.243 -15.846 1.00 73.25 86 ARG A C 1
ATOM 667 O O . ARG A 1 86 ? 16.313 16.518 -16.788 1.00 73.25 86 ARG A O 1
ATOM 674 N N . TRP A 1 87 ? 14.334 16.709 -15.714 1.00 67.62 87 TRP A N 1
ATOM 675 C CA . TRP A 1 87 ? 13.636 17.481 -16.749 1.00 67.62 87 TRP A CA 1
ATOM 676 C C . TRP A 1 87 ? 13.194 18.877 -16.307 1.00 67.62 87 TRP A C 1
ATOM 678 O O . TRP A 1 87 ? 12.746 19.650 -17.147 1.00 67.62 87 TRP A O 1
ATOM 688 N N . ALA A 1 88 ? 13.298 19.218 -15.019 1.00 63.44 88 ALA A N 1
ATOM 689 C CA . ALA A 1 88 ? 13.042 20.581 -14.576 1.00 63.44 88 ALA A CA 1
ATOM 690 C C . ALA A 1 88 ? 14.149 21.513 -15.094 1.00 63.44 88 ALA A C 1
ATOM 692 O O . ALA A 1 88 ? 15.327 21.292 -14.813 1.00 63.44 88 ALA A O 1
ATOM 693 N N . ASP A 1 89 ? 13.765 22.584 -15.795 1.00 67.62 89 ASP A N 1
ATOM 694 C CA . ASP A 1 89 ? 14.644 23.622 -16.368 1.00 67.62 89 ASP A CA 1
ATOM 695 C C . ASP A 1 89 ? 15.345 24.505 -15.300 1.00 67.62 89 ASP A C 1
ATOM 697 O O . ASP A 1 89 ? 15.545 25.706 -15.475 1.00 67.62 89 ASP A O 1
ATOM 701 N N . GLY A 1 90 ? 15.727 23.930 -14.158 1.00 68.88 90 GLY A N 1
ATOM 702 C CA . GLY A 1 90 ? 16.492 24.598 -13.104 1.00 68.88 90 GLY A CA 1
ATOM 703 C C . GLY A 1 90 ? 15.673 25.370 -12.064 1.00 68.88 90 GLY A C 1
ATOM 704 O O . GLY A 1 90 ? 16.275 25.998 -11.193 1.00 68.88 90 GLY A O 1
ATOM 705 N N . ASP A 1 91 ? 14.334 25.319 -12.088 1.00 88.56 91 ASP A N 1
ATOM 706 C CA . ASP A 1 91 ? 13.510 25.894 -11.012 1.00 88.56 91 ASP A CA 1
ATOM 707 C C . ASP A 1 91 ? 13.502 24.982 -9.774 1.00 88.56 91 ASP A C 1
ATOM 709 O O . ASP A 1 91 ? 12.768 23.995 -9.680 1.00 88.56 91 ASP A O 1
ATOM 713 N N . PHE A 1 92 ? 14.329 25.340 -8.792 1.00 90.25 92 PHE A N 1
ATOM 714 C CA . PHE A 1 92 ? 14.440 24.613 -7.532 1.00 90.25 92 PHE A CA 1
ATOM 715 C C . PHE A 1 92 ? 13.143 24.624 -6.709 1.00 90.25 92 PHE A C 1
ATOM 717 O O . PHE A 1 92 ? 12.848 23.640 -6.028 1.00 90.25 92 PHE A O 1
ATOM 724 N N . ALA A 1 93 ? 12.361 25.708 -6.756 1.00 90.56 93 ALA A N 1
ATOM 725 C CA . ALA A 1 93 ? 11.127 25.806 -5.981 1.00 90.56 93 ALA A CA 1
ATOM 726 C C . ALA A 1 93 ? 10.066 24.849 -6.535 1.00 90.56 93 ALA A C 1
ATOM 728 O O . ALA A 1 93 ? 9.398 24.144 -5.771 1.00 90.56 93 ALA A O 1
ATOM 729 N N . GLU A 1 94 ? 9.960 24.779 -7.860 1.00 87.81 94 GLU A N 1
ATOM 730 C CA . GLU A 1 94 ? 9.069 23.839 -8.530 1.00 87.81 94 GLU A CA 1
ATOM 731 C C . GLU A 1 94 ? 9.523 22.391 -8.330 1.00 87.81 94 GLU A C 1
ATOM 733 O O . GLU A 1 94 ? 8.712 21.547 -7.937 1.00 87.81 94 GLU A O 1
ATOM 738 N N . TRP A 1 95 ? 10.824 22.113 -8.481 1.00 92.50 95 TRP A N 1
ATOM 739 C CA . TRP A 1 95 ? 11.387 20.796 -8.187 1.00 92.50 95 TRP A CA 1
ATOM 740 C C . TRP A 1 95 ? 11.068 20.350 -6.755 1.00 92.50 95 TRP A C 1
ATOM 742 O O . TRP A 1 95 ? 10.584 19.235 -6.553 1.00 92.50 95 TRP A O 1
ATOM 752 N N . GLN A 1 96 ? 11.279 21.218 -5.756 1.00 93.81 96 GLN A N 1
ATOM 753 C CA . GLN A 1 96 ? 10.990 20.914 -4.353 1.00 93.81 96 GLN A CA 1
ATOM 754 C C . GLN A 1 96 ? 9.508 20.583 -4.163 1.00 93.81 96 GLN A C 1
ATOM 756 O O . GLN A 1 96 ? 9.170 19.589 -3.516 1.00 93.81 96 GLN A O 1
ATOM 761 N N . ARG A 1 97 ? 8.619 21.416 -4.712 1.00 93.25 97 ARG A N 1
ATOM 762 C CA . ARG A 1 97 ? 7.170 21.252 -4.579 1.00 93.25 97 ARG A CA 1
ATOM 763 C C . ARG A 1 97 ? 6.708 19.928 -5.184 1.00 93.25 97 ARG A C 1
ATOM 765 O O . ARG A 1 97 ? 6.021 19.163 -4.509 1.00 93.25 97 ARG A O 1
ATOM 772 N N . MET A 1 98 ? 7.106 19.649 -6.422 1.00 92.50 98 MET A N 1
ATOM 773 C CA . MET A 1 98 ? 6.698 18.444 -7.142 1.00 92.50 98 MET A CA 1
ATOM 774 C C . MET A 1 98 ? 7.292 17.188 -6.514 1.00 92.50 98 MET A C 1
ATOM 776 O O . MET A 1 98 ? 6.544 16.265 -6.192 1.00 92.50 98 MET A O 1
ATOM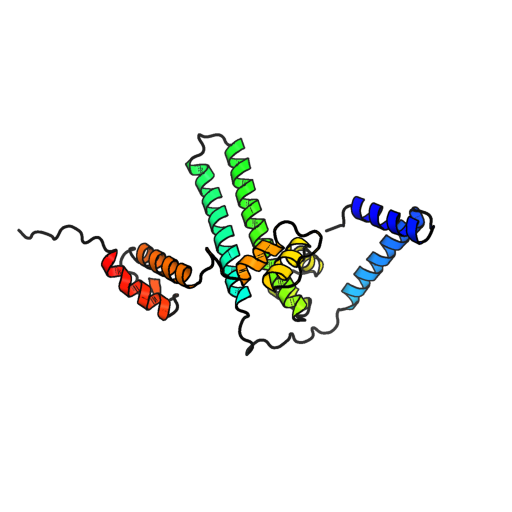 780 N N . THR A 1 99 ? 8.594 17.186 -6.221 1.00 93.19 99 THR A N 1
ATOM 781 C CA . THR A 1 99 ? 9.269 16.063 -5.556 1.00 93.19 99 THR A CA 1
ATOM 782 C C . THR A 1 99 ? 8.590 15.725 -4.231 1.00 93.19 99 THR A C 1
ATOM 784 O O . THR A 1 99 ? 8.241 14.569 -3.998 1.00 93.19 99 THR A O 1
ATOM 787 N N . LEU A 1 100 ? 8.328 16.721 -3.375 1.00 93.31 100 LEU A N 1
ATOM 788 C CA . LEU A 1 100 ? 7.671 16.479 -2.089 1.00 93.31 100 LEU A CA 1
ATOM 789 C C . LEU A 1 100 ? 6.248 15.944 -2.256 1.00 93.31 100 LEU A C 1
ATOM 791 O O . LEU A 1 100 ? 5.891 15.024 -1.527 1.00 93.31 100 LEU A O 1
ATOM 795 N N . TYR A 1 101 ? 5.466 16.438 -3.221 1.00 95.00 101 TYR A N 1
ATOM 796 C CA . TYR A 1 101 ? 4.134 15.889 -3.504 1.00 95.00 101 TYR A CA 1
ATOM 797 C C . TYR A 1 101 ? 4.189 14.412 -3.897 1.00 95.00 101 TYR A C 1
ATOM 799 O O . TYR A 1 101 ? 3.459 13.602 -3.326 1.00 95.00 101 TYR A O 1
ATOM 807 N N . LYS A 1 102 ? 5.104 14.030 -4.796 1.00 94.56 102 LYS A N 1
ATOM 808 C CA . LYS A 1 102 ? 5.286 12.623 -5.191 1.00 94.56 102 LYS A CA 1
ATOM 809 C C . LYS A 1 102 ? 5.705 11.750 -4.011 1.00 94.56 102 LYS A C 1
ATOM 811 O O . LYS A 1 102 ? 5.159 10.665 -3.824 1.00 94.56 102 LYS A O 1
ATOM 816 N N . LEU A 1 103 ? 6.639 12.224 -3.187 1.00 93.19 103 LEU A N 1
ATOM 817 C CA . LEU A 1 103 ? 7.078 11.493 -1.998 1.00 93.19 103 LEU A CA 1
ATOM 818 C C . LEU A 1 103 ? 5.947 11.338 -0.972 1.00 93.19 103 LEU A C 1
ATOM 820 O O . LEU A 1 103 ? 5.806 10.265 -0.388 1.00 93.19 103 LEU A O 1
ATOM 824 N N . THR A 1 104 ? 5.112 12.363 -0.776 1.00 94.94 104 THR A N 1
ATOM 825 C CA . THR A 1 104 ? 3.947 12.263 0.115 1.00 94.94 104 THR A CA 1
ATOM 826 C C . THR A 1 104 ? 2.859 11.350 -0.438 1.00 94.94 104 THR A C 1
ATOM 828 O O . THR A 1 104 ? 2.262 10.612 0.341 1.00 94.94 104 THR A O 1
ATOM 831 N N . ASP A 1 105 ? 2.645 11.322 -1.757 1.00 94.38 105 ASP A N 1
ATOM 832 C CA . ASP A 1 105 ? 1.733 10.365 -2.395 1.00 94.38 105 ASP A CA 1
ATOM 833 C C . ASP A 1 105 ? 2.233 8.924 -2.195 1.00 94.38 105 ASP A C 1
ATOM 835 O O . ASP A 1 105 ? 1.470 8.036 -1.808 1.00 94.38 105 ASP A O 1
ATOM 839 N N . GLY A 1 106 ? 3.536 8.687 -2.385 1.00 92.75 106 GLY A N 1
ATOM 840 C CA . GLY A 1 106 ? 4.167 7.399 -2.088 1.00 92.75 106 GLY A CA 1
ATOM 841 C C . GLY A 1 106 ? 4.010 6.996 -0.617 1.00 92.75 106 GLY A C 1
ATOM 842 O O . GLY A 1 106 ? 3.644 5.857 -0.322 1.00 92.75 106 GLY A O 1
ATOM 843 N N . LEU A 1 107 ? 4.215 7.935 0.312 1.00 94.00 107 LEU A N 1
ATOM 844 C CA . LEU A 1 107 ? 4.028 7.703 1.745 1.00 94.00 107 LEU A CA 1
ATOM 845 C C . LEU A 1 107 ? 2.571 7.370 2.100 1.00 94.00 107 LEU A C 1
ATOM 847 O O . LEU A 1 107 ? 2.341 6.478 2.913 1.00 94.00 107 LEU A O 1
ATOM 851 N N . GLU A 1 108 ? 1.587 8.039 1.494 1.00 93.62 108 GLU A N 1
ATOM 852 C CA . GLU A 1 108 ? 0.165 7.724 1.693 1.00 93.62 108 GLU A CA 1
ATOM 853 C C . GLU A 1 108 ? -0.138 6.282 1.268 1.00 93.62 108 GLU A C 1
ATOM 855 O O . GLU A 1 108 ? -0.793 5.541 2.003 1.00 93.62 108 GLU A O 1
ATOM 860 N N . HIS A 1 109 ? 0.396 5.837 0.124 1.00 94.69 109 HIS A N 1
ATOM 861 C CA . HIS A 1 109 ? 0.244 4.450 -0.313 1.00 94.69 109 HIS A CA 1
ATOM 862 C C . HIS A 1 109 ? 0.914 3.452 0.636 1.00 94.69 109 HIS A C 1
ATOM 864 O O . HIS A 1 109 ? 0.350 2.380 0.856 1.00 94.69 109 HIS A O 1
ATOM 870 N N . LEU A 1 110 ? 2.070 3.788 1.212 1.00 94.56 110 LEU A N 1
ATOM 871 C CA . LEU A 1 110 ? 2.728 2.952 2.217 1.00 94.56 110 LEU A CA 1
ATOM 872 C C . LEU A 1 110 ? 1.895 2.857 3.504 1.00 94.56 110 LEU A C 1
ATOM 874 O O . LEU A 1 110 ? 1.700 1.763 4.033 1.00 94.56 110 LEU A O 1
ATOM 878 N N . HIS A 1 111 ? 1.359 3.982 3.985 1.00 94.44 111 HIS A N 1
ATOM 879 C CA . HIS A 1 111 ? 0.476 4.006 5.150 1.00 94.44 111 HIS A CA 1
ATOM 880 C C . HIS A 1 111 ? -0.806 3.207 4.922 1.00 94.44 111 HIS A C 1
ATOM 882 O O . HIS A 1 111 ? -1.202 2.448 5.804 1.00 94.44 111 HIS A O 1
ATOM 888 N N . LEU A 1 112 ? -1.435 3.338 3.752 1.00 95.00 112 LEU A N 1
ATOM 889 C CA . LEU A 1 112 ? -2.623 2.561 3.404 1.00 95.00 112 LEU A CA 1
ATOM 890 C C . LEU A 1 112 ? -2.329 1.066 3.340 1.00 95.00 112 LEU A C 1
ATOM 892 O O . LEU A 1 112 ? -3.109 0.292 3.884 1.00 95.00 112 LEU A O 1
ATOM 896 N N . LEU A 1 113 ? -1.209 0.659 2.737 1.00 97.12 113 LEU A N 1
ATOM 897 C CA . LEU A 1 113 ? -0.801 -0.744 2.678 1.00 97.12 113 LEU A CA 1
ATOM 898 C C . LEU A 1 113 ? -0.642 -1.338 4.082 1.00 97.12 113 LEU A C 1
ATOM 900 O O . LEU A 1 113 ? -1.306 -2.314 4.432 1.00 97.12 113 LEU A O 1
ATOM 904 N N . ILE A 1 114 ? 0.212 -0.716 4.899 1.00 96.38 114 ILE A N 1
ATOM 905 C CA . ILE A 1 114 ? 0.514 -1.185 6.256 1.00 96.38 114 ILE A CA 1
ATOM 906 C C . ILE A 1 114 ? -0.747 -1.153 7.123 1.00 96.38 114 ILE A C 1
ATOM 908 O O . ILE A 1 114 ? -1.042 -2.113 7.836 1.00 96.38 114 ILE A O 1
ATOM 912 N N . GLY A 1 115 ? -1.507 -0.060 7.051 1.00 96.69 115 GLY A N 1
ATOM 913 C CA . GLY A 1 115 ? -2.735 0.116 7.811 1.00 96.69 115 GLY A CA 1
ATOM 914 C C . GLY A 1 115 ? -3.808 -0.894 7.433 1.00 96.69 115 GLY A C 1
ATOM 915 O O . GLY A 1 115 ? -4.404 -1.480 8.329 1.00 96.69 115 GLY A O 1
ATOM 916 N N . THR A 1 116 ? -4.014 -1.164 6.141 1.00 97.62 116 THR A N 1
ATOM 917 C CA . THR A 1 116 ? -5.023 -2.130 5.671 1.00 97.62 116 THR A CA 1
ATOM 918 C C . THR A 1 116 ? -4.683 -3.548 6.124 1.00 97.62 116 THR A C 1
ATOM 920 O O . THR A 1 116 ? -5.560 -4.232 6.640 1.00 97.62 116 THR A O 1
ATOM 923 N N . ILE A 1 117 ? -3.415 -3.971 6.029 1.00 97.19 117 ILE A N 1
ATOM 924 C CA . ILE A 1 117 ? -2.975 -5.274 6.562 1.00 97.19 117 ILE A CA 1
ATOM 925 C C . ILE A 1 117 ? -3.162 -5.322 8.082 1.00 97.19 117 ILE A C 1
ATOM 927 O O . ILE A 1 117 ? -3.673 -6.300 8.617 1.00 97.19 117 ILE A O 1
ATOM 931 N N . SER A 1 118 ? -2.794 -4.254 8.791 1.00 96.19 118 SER A N 1
ATOM 932 C CA . SER A 1 118 ? -2.948 -4.187 10.251 1.00 96.19 118 SER A CA 1
ATOM 933 C C . SER A 1 118 ? -4.414 -4.256 10.681 1.00 96.19 118 SER A C 1
ATOM 935 O O . SER A 1 118 ? -4.735 -4.926 11.659 1.00 96.19 118 SER A O 1
ATOM 937 N N . ALA A 1 119 ? -5.302 -3.581 9.950 1.00 96.38 119 ALA A N 1
ATOM 938 C CA . ALA A 1 119 ? -6.740 -3.610 10.176 1.00 96.38 119 ALA A CA 1
ATOM 939 C C . ALA A 1 119 ? -7.326 -4.994 9.854 1.00 96.38 119 ALA A C 1
ATOM 941 O O . ALA A 1 119 ? -8.118 -5.503 10.637 1.00 96.38 119 ALA A O 1
ATOM 942 N N . TYR A 1 120 ? -6.868 -5.643 8.777 1.00 95.56 120 TYR A N 1
ATOM 943 C CA . TYR A 1 120 ? -7.238 -7.022 8.453 1.00 95.56 120 TYR A CA 1
ATOM 944 C C . TYR A 1 120 ? -6.851 -7.988 9.581 1.00 95.56 120 TYR A C 1
ATOM 946 O O . TYR A 1 120 ? -7.679 -8.757 10.056 1.00 95.56 120 TYR A O 1
ATOM 954 N N . LEU A 1 121 ? -5.604 -7.921 10.059 1.00 94.06 121 LEU A N 1
ATOM 955 C CA . LEU A 1 121 ? -5.120 -8.772 11.150 1.00 94.06 121 LEU A CA 1
ATOM 956 C C . LEU A 1 121 ? -5.863 -8.500 12.464 1.00 94.06 121 LEU A C 1
ATOM 958 O O . LEU A 1 121 ? -6.154 -9.432 13.206 1.00 94.06 121 LEU A O 1
ATOM 962 N N . ARG A 1 122 ? -6.204 -7.238 12.746 1.00 94.12 122 ARG A N 1
ATOM 963 C CA . ARG A 1 122 ? -7.053 -6.877 13.888 1.00 94.12 122 ARG A CA 1
ATOM 964 C C . ARG A 1 122 ? -8.444 -7.504 13.768 1.00 94.12 122 ARG A C 1
ATOM 966 O O . ARG A 1 122 ? -8.926 -8.048 14.753 1.00 94.12 122 ARG A O 1
ATOM 973 N N . ASP A 1 123 ? -9.074 -7.420 12.596 1.00 94.00 123 ASP A N 1
ATOM 974 C CA . ASP A 1 123 ? -10.390 -8.024 12.335 1.00 94.00 123 ASP A CA 1
ATOM 975 C C . ASP A 1 123 ? -10.330 -9.569 12.399 1.00 94.00 123 ASP A C 1
ATOM 977 O O . ASP A 1 123 ? -11.347 -10.210 12.644 1.00 94.00 123 ASP A O 1
ATOM 981 N N . ALA A 1 124 ? -9.139 -10.159 12.234 1.00 90.69 124 ALA A N 1
ATOM 982 C CA . ALA A 1 124 ? -8.845 -11.579 12.441 1.00 90.69 124 ALA A CA 1
ATOM 983 C C . ALA A 1 124 ? -8.388 -11.916 13.880 1.00 90.69 124 ALA A C 1
ATOM 985 O O . ALA A 1 124 ? -7.723 -12.930 14.096 1.00 90.69 124 ALA A O 1
ATOM 986 N N . ASP A 1 125 ? -8.700 -11.054 14.854 1.00 90.62 125 ASP A N 1
ATOM 987 C CA . ASP A 1 125 ? -8.411 -11.218 16.287 1.00 90.62 125 ASP A CA 1
ATOM 988 C C . ASP A 1 125 ? -6.917 -11.351 16.653 1.00 90.62 125 ASP A C 1
ATOM 990 O O . ASP A 1 125 ? -6.558 -11.878 17.711 1.00 90.62 125 ASP A O 1
ATOM 994 N N . VAL A 1 126 ? -6.003 -10.820 15.829 1.00 89.50 126 VAL A N 1
ATOM 995 C CA . VAL A 1 126 ? -4.578 -10.765 16.190 1.00 89.50 126 VAL A CA 1
ATOM 996 C C . VAL A 1 126 ? -4.368 -9.809 17.375 1.00 89.50 126 VAL A C 1
ATOM 998 O O . VAL A 1 126 ? -4.723 -8.627 17.288 1.00 89.50 126 VAL A O 1
ATOM 1001 N N . PRO A 1 127 ? -3.724 -10.257 18.475 1.00 87.69 127 PRO A N 1
ATOM 1002 C CA . PRO A 1 127 ? -3.541 -9.424 19.656 1.00 87.69 127 PRO A CA 1
ATOM 1003 C C . PRO A 1 127 ? -2.742 -8.138 19.366 1.00 87.69 127 PRO A C 1
ATOM 1005 O O . PRO A 1 127 ? -1.737 -8.185 18.646 1.00 87.69 127 PRO A O 1
ATOM 1008 N N . PRO A 1 128 ? -3.066 -6.998 20.008 1.00 86.62 128 PRO A N 1
ATOM 1009 C CA . PRO A 1 128 ? -2.335 -5.740 19.819 1.00 86.62 128 PRO A CA 1
ATOM 1010 C C . PRO A 1 128 ? -0.827 -5.832 20.093 1.00 86.62 128 PRO A C 1
ATOM 1012 O O . PRO A 1 128 ? -0.033 -5.145 19.454 1.00 86.62 128 PRO A O 1
ATOM 1015 N N . SER A 1 129 ? -0.403 -6.707 21.012 1.00 86.50 129 SER A N 1
ATOM 1016 C CA . SER A 1 129 ? 1.016 -6.978 21.286 1.00 86.50 129 SER A CA 1
ATOM 1017 C C . SER A 1 129 ? 1.752 -7.580 20.082 1.00 86.50 129 SER A C 1
ATOM 1019 O O . SER A 1 129 ? 2.913 -7.241 19.846 1.00 86.50 129 SER A O 1
ATOM 1021 N N . HIS A 1 130 ? 1.079 -8.425 19.298 1.00 89.12 130 HIS A N 1
ATOM 1022 C CA . HIS A 1 130 ? 1.613 -8.995 18.062 1.00 89.12 130 HIS A CA 1
ATOM 1023 C C . HIS A 1 130 ? 1.641 -7.956 16.948 1.00 89.12 130 HIS A C 1
ATOM 1025 O O . HIS A 1 130 ? 2.678 -7.797 16.309 1.00 89.12 130 HIS A O 1
ATOM 1031 N N . LEU A 1 131 ? 0.572 -7.166 16.793 1.00 91.00 131 LEU A N 1
ATOM 1032 C CA . LEU A 1 131 ? 0.562 -6.041 15.853 1.00 91.00 131 LEU A CA 1
ATOM 1033 C C . LEU A 1 131 ? 1.710 -5.063 16.133 1.00 91.00 131 LEU A C 1
ATOM 1035 O O . LEU A 1 131 ? 2.418 -4.669 15.211 1.00 91.00 131 LEU A O 1
ATOM 1039 N N . ARG A 1 132 ? 1.969 -4.728 17.405 1.00 91.31 132 ARG A N 1
ATOM 1040 C CA . ARG A 1 132 ? 3.129 -3.914 17.803 1.00 91.31 132 ARG A CA 1
ATOM 1041 C C . ARG A 1 132 ? 4.455 -4.526 17.371 1.00 91.31 132 ARG A C 1
ATOM 1043 O O . ARG A 1 132 ? 5.313 -3.810 16.860 1.00 91.31 132 ARG A O 1
ATOM 1050 N N . ARG A 1 133 ? 4.624 -5.836 17.570 1.00 90.69 133 ARG A N 1
ATOM 1051 C CA . ARG A 1 133 ? 5.835 -6.561 17.166 1.00 90.69 133 ARG A CA 1
ATOM 1052 C C . ARG A 1 133 ? 6.007 -6.560 15.645 1.00 90.69 133 ARG A C 1
ATOM 1054 O O . ARG A 1 133 ? 7.104 -6.260 15.187 1.00 90.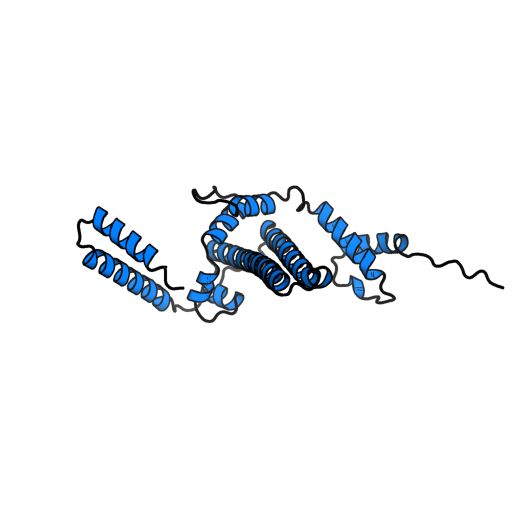69 133 ARG A O 1
ATOM 1061 N N . TYR A 1 134 ? 4.955 -6.852 14.880 1.00 90.88 134 TYR A N 1
ATOM 1062 C CA . TYR A 1 134 ? 5.002 -6.869 13.413 1.00 90.88 134 TYR A CA 1
ATOM 1063 C C . TYR A 1 134 ? 5.282 -5.484 12.830 1.00 90.88 134 TYR A C 1
ATOM 1065 O O . TYR A 1 134 ? 6.098 -5.352 11.925 1.00 90.88 134 TYR A O 1
ATOM 1073 N N . LEU A 1 135 ? 4.673 -4.443 13.400 1.00 90.62 135 LEU A N 1
ATOM 1074 C CA . LEU A 1 135 ? 4.905 -3.051 13.013 1.00 90.62 135 LEU A CA 1
ATOM 1075 C C . LEU A 1 135 ? 6.199 -2.462 13.589 1.00 90.62 135 LEU A C 1
ATOM 1077 O O . LEU A 1 135 ? 6.542 -1.329 13.267 1.00 90.62 135 LEU A O 1
ATOM 1081 N N . GLN A 1 136 ? 6.903 -3.205 14.448 1.00 92.25 136 GLN A N 1
ATOM 1082 C CA . GLN A 1 136 ? 8.119 -2.765 15.136 1.00 92.25 136 GLN A CA 1
ATOM 1083 C C . GLN A 1 136 ? 7.936 -1.453 15.923 1.00 92.25 136 GLN A C 1
ATOM 1085 O O . GLN A 1 136 ? 8.817 -0.594 15.959 1.00 92.25 136 GLN A O 1
ATOM 1090 N N . VAL A 1 137 ? 6.791 -1.292 16.594 1.00 88.38 137 VAL A N 1
ATOM 1091 C CA . VAL A 1 137 ? 6.471 -0.097 17.389 1.00 88.38 137 VAL A CA 1
ATOM 1092 C C . VAL A 1 137 ? 6.336 -0.412 18.877 1.00 88.38 137 VAL A C 1
ATOM 1094 O O . VAL A 1 137 ? 5.784 -1.434 19.277 1.00 88.38 137 VAL A O 1
ATOM 1097 N N . GLY A 1 138 ? 6.811 0.503 19.727 1.00 81.62 138 GLY A N 1
ATOM 1098 C CA . GLY A 1 138 ? 6.814 0.296 21.182 1.00 81.62 138 GLY A CA 1
ATOM 1099 C C . GLY A 1 138 ? 5.448 0.443 21.865 1.00 81.62 138 GLY A C 1
ATOM 1100 O O . GLY A 1 138 ? 5.195 -0.191 22.889 1.00 81.62 138 GLY A O 1
ATOM 1101 N N . GLU A 1 139 ? 4.547 1.249 21.302 1.00 85.88 139 GLU A N 1
ATOM 1102 C CA . GLU A 1 139 ? 3.312 1.683 21.965 1.00 85.88 139 GLU A CA 1
ATOM 1103 C C . GLU A 1 139 ? 2.082 1.486 21.076 1.00 85.88 139 GLU A C 1
ATOM 1105 O O . GLU A 1 139 ? 2.133 1.737 19.871 1.00 85.88 139 GLU A O 1
ATOM 1110 N N . ASP A 1 140 ? 0.942 1.133 21.681 1.00 87.06 140 ASP A N 1
ATOM 1111 C CA . ASP A 1 140 ? -0.316 0.906 20.952 1.00 87.06 140 ASP A CA 1
ATOM 1112 C C . ASP A 1 140 ? -0.775 2.162 20.203 1.00 87.06 140 ASP A C 1
ATOM 1114 O O . ASP A 1 140 ? -1.346 2.078 19.118 1.00 87.06 140 ASP A O 1
ATOM 1118 N N . ARG A 1 141 ? -0.443 3.355 20.718 1.00 88.12 141 ARG A N 1
ATOM 1119 C CA . ARG A 1 141 ? -0.729 4.627 20.036 1.00 88.12 141 ARG A CA 1
ATOM 1120 C C . ARG A 1 141 ? -0.098 4.720 18.643 1.00 88.12 141 ARG A C 1
ATOM 1122 O O . ARG A 1 141 ? -0.598 5.484 17.823 1.00 88.12 141 ARG A O 1
ATOM 1129 N N . HIS A 1 142 ? 1.011 4.016 18.401 1.00 87.44 142 HIS A N 1
ATOM 1130 C CA . HIS A 1 142 ? 1.674 3.983 17.100 1.00 87.44 142 HIS A CA 1
ATOM 1131 C C . HIS A 1 142 ? 0.989 2.990 16.160 1.00 87.44 142 HIS A C 1
ATOM 1133 O O . HIS A 1 142 ? 0.834 3.309 14.990 1.00 87.44 142 HIS A O 1
ATOM 1139 N N . VAL A 1 143 ? 0.471 1.864 16.667 1.00 88.25 143 VAL A N 1
ATOM 1140 C CA . VAL A 1 143 ? -0.408 0.967 15.887 1.00 88.25 143 VAL A CA 1
ATOM 1141 C C . VAL A 1 143 ? -1.652 1.729 15.424 1.00 88.25 143 VAL A C 1
ATOM 1143 O O . VAL A 1 143 ? -1.984 1.733 14.243 1.00 88.25 143 VAL A O 1
ATOM 1146 N N . GLN A 1 144 ? -2.286 2.475 16.333 1.00 89.44 144 GLN A N 1
ATOM 1147 C CA . GLN A 1 144 ? -3.468 3.286 16.020 1.00 89.44 144 GLN A CA 1
ATOM 1148 C C . GLN A 1 144 ? -3.196 4.412 15.012 1.00 89.44 144 GLN A C 1
ATOM 1150 O O . GLN A 1 144 ? -4.128 4.902 14.383 1.00 89.44 144 GLN A O 1
ATOM 1155 N N . ALA A 1 145 ? -1.940 4.835 14.829 1.00 89.69 145 ALA A N 1
ATOM 1156 C CA . ALA A 1 145 ? -1.601 5.828 13.809 1.00 89.69 145 ALA A CA 1
ATOM 1157 C C . ALA A 1 145 ? -1.776 5.281 12.380 1.00 89.69 145 ALA A C 1
ATOM 1159 O O . ALA A 1 145 ? -2.024 6.066 11.469 1.00 89.69 145 ALA A O 1
ATOM 1160 N N . PHE A 1 146 ? -1.701 3.957 12.201 1.00 91.38 146 PHE A N 1
ATOM 1161 C CA . PHE A 1 146 ? -1.959 3.291 10.923 1.00 91.38 146 PHE A CA 1
ATOM 1162 C C . PHE A 1 146 ? -3.447 2.974 10.703 1.00 91.38 146 PHE A C 1
ATOM 1164 O O . PHE A 1 146 ? -3.874 2.835 9.563 1.00 91.38 146 PHE A O 1
ATOM 1171 N N . LEU A 1 147 ? -4.261 2.897 11.760 1.00 92.75 147 LEU A N 1
ATOM 1172 C CA . LEU A 1 147 ? -5.688 2.553 11.688 1.00 92.75 147 LEU A CA 1
ATOM 1173 C C . LEU A 1 147 ? -6.555 3.809 11.497 1.00 92.75 147 LEU A C 1
ATOM 1175 O O . LEU A 1 147 ? -7.255 4.268 12.400 1.00 92.75 147 LEU A O 1
ATOM 1179 N N . THR A 1 148 ? -6.456 4.416 10.315 1.00 92.31 148 THR A N 1
ATOM 1180 C CA . THR A 1 148 ? -7.189 5.646 9.966 1.00 92.31 148 THR A CA 1
ATOM 1181 C C . THR A 1 148 ? -8.558 5.347 9.332 1.00 92.31 148 THR A C 1
ATOM 1183 O O . THR A 1 148 ? -8.753 4.259 8.799 1.00 92.31 148 THR A O 1
ATOM 1186 N N . PRO A 1 149 ? -9.501 6.312 9.275 1.00 93.12 149 PRO A N 1
ATOM 1187 C CA . PRO A 1 149 ? -10.773 6.111 8.569 1.00 93.12 149 PRO A CA 1
ATOM 1188 C C . PRO A 1 149 ? -10.603 5.684 7.104 1.00 93.12 149 PRO A C 1
ATOM 1190 O O . PRO A 1 149 ? -11.344 4.840 6.618 1.00 93.12 149 PRO A O 1
ATOM 1193 N N . ARG A 1 150 ? -9.574 6.204 6.419 1.00 94.06 150 ARG A N 1
ATOM 1194 C CA . ARG A 1 150 ? -9.247 5.827 5.035 1.00 94.06 150 ARG A CA 1
ATOM 1195 C C . ARG A 1 150 ? -8.873 4.353 4.915 1.00 94.06 150 ARG A C 1
ATOM 1197 O O . ARG A 1 150 ? -9.233 3.715 3.937 1.00 94.06 150 ARG A O 1
ATOM 1204 N N . VAL A 1 151 ? -8.166 3.829 5.913 1.00 95.50 151 VAL A N 1
ATOM 1205 C CA . VAL A 1 151 ? -7.787 2.416 5.991 1.00 95.50 151 VAL A CA 1
ATOM 1206 C C . VAL A 1 151 ? -9.010 1.532 6.207 1.00 95.50 151 VAL A C 1
ATOM 1208 O O . VAL A 1 151 ? -9.125 0.511 5.541 1.00 95.50 151 VAL A O 1
ATOM 1211 N N . GLU A 1 152 ? -9.950 1.938 7.061 1.00 94.75 152 GLU A N 1
ATOM 1212 C CA . GLU A 1 152 ? -11.205 1.197 7.255 1.00 94.75 152 GLU A CA 1
ATOM 1213 C C . GLU A 1 152 ? -12.061 1.189 5.978 1.00 94.75 152 GLU A C 1
ATOM 1215 O O . GLU A 1 152 ? -12.593 0.153 5.590 1.00 94.75 152 GLU A O 1
ATOM 1220 N N . GLU A 1 153 ? -12.153 2.324 5.276 1.00 95.38 153 GLU A N 1
ATOM 1221 C CA . GLU A 1 153 ? -12.821 2.404 3.971 1.00 95.38 153 GLU A CA 1
ATOM 1222 C C . GLU A 1 153 ? -12.160 1.495 2.933 1.00 95.38 153 GLU A C 1
ATOM 1224 O O . GLU A 1 153 ? -12.846 0.774 2.207 1.00 95.38 153 GLU A O 1
ATOM 1229 N N . HIS A 1 154 ? -10.828 1.527 2.875 1.00 95.94 154 HIS A N 1
ATOM 1230 C CA . HIS A 1 154 ? -10.037 0.723 1.957 1.00 95.94 154 HIS A CA 1
ATOM 1231 C C . HIS A 1 154 ? -10.204 -0.774 2.224 1.00 95.94 154 HIS A C 1
ATOM 1233 O O . HIS A 1 154 ? -10.483 -1.541 1.304 1.00 95.94 154 HIS A O 1
ATOM 1239 N N . LEU A 1 155 ? -10.111 -1.180 3.494 1.00 96.62 155 LEU A N 1
ATOM 1240 C CA . LEU A 1 155 ? -10.335 -2.554 3.925 1.00 96.62 155 LEU A CA 1
ATOM 1241 C C . LEU A 1 155 ? -11.767 -3.006 3.619 1.00 96.62 155 LEU A C 1
ATOM 1243 O O . LEU A 1 155 ? -11.960 -4.133 3.165 1.00 96.62 155 LEU A O 1
ATOM 1247 N N . ALA A 1 156 ? -12.767 -2.145 3.834 1.00 95.62 156 ALA A N 1
ATOM 1248 C CA . ALA A 1 156 ? -14.151 -2.456 3.497 1.00 95.62 156 ALA A CA 1
ATOM 1249 C C . ALA A 1 156 ? -14.313 -2.737 1.995 1.00 95.62 156 ALA A C 1
ATOM 1251 O O . ALA A 1 156 ? -14.947 -3.722 1.634 1.00 95.62 156 ALA A O 1
ATOM 1252 N N . GLY A 1 157 ? -13.679 -1.941 1.130 1.00 94.88 157 GLY A N 1
ATOM 1253 C CA . GLY A 1 157 ? -13.626 -2.212 -0.308 1.00 94.88 157 GLY A CA 1
ATOM 1254 C C . GLY A 1 157 ? -12.958 -3.548 -0.630 1.00 94.88 157 GLY A C 1
ATOM 1255 O O . GLY A 1 157 ? -13.539 -4.387 -1.313 1.00 94.88 157 GLY A O 1
ATOM 1256 N N . LEU A 1 158 ? -11.765 -3.766 -0.071 1.00 95.12 158 LEU A N 1
ATOM 1257 C CA . LEU A 1 158 ? -10.952 -4.966 -0.294 1.00 95.12 158 LEU A CA 1
ATOM 1258 C C . LEU A 1 158 ? -11.684 -6.256 0.096 1.00 95.12 158 LEU A C 1
ATOM 1260 O O . LEU A 1 158 ? -11.575 -7.273 -0.576 1.00 95.12 158 LEU A O 1
ATOM 1264 N N . THR A 1 159 ? -12.464 -6.201 1.172 1.00 94.62 159 THR A N 1
ATOM 1265 C CA . THR A 1 159 ? -13.229 -7.340 1.704 1.00 94.62 159 THR A CA 1
ATOM 1266 C C . THR A 1 159 ? -14.685 -7.361 1.228 1.00 94.62 159 THR A C 1
ATOM 1268 O O . THR A 1 159 ? -15.507 -8.068 1.808 1.00 94.62 159 THR A O 1
ATOM 1271 N N . GLN A 1 160 ? -15.026 -6.582 0.191 1.00 92.81 160 GLN A N 1
ATOM 1272 C CA . GLN A 1 160 ? -16.372 -6.509 -0.400 1.00 92.81 160 GLN A CA 1
ATOM 1273 C C . GLN A 1 160 ? -17.480 -6.174 0.620 1.00 92.81 160 GLN A C 1
ATOM 1275 O O . GLN A 1 160 ? -18.646 -6.541 0.462 1.00 92.81 160 GLN A O 1
ATOM 1280 N N . ARG A 1 161 ? -17.125 -5.450 1.687 1.00 94.12 161 ARG A N 1
ATOM 1281 C CA . ARG A 1 161 ? -18.067 -4.915 2.672 1.00 94.12 161 ARG A CA 1
ATOM 1282 C C . ARG A 1 161 ? -18.772 -3.666 2.119 1.00 94.12 161 ARG A C 1
ATOM 1284 O O . ARG A 1 161 ? -18.228 -2.972 1.251 1.00 94.12 161 ARG A O 1
ATOM 1291 N N . PRO A 1 162 ? -19.971 -3.336 2.638 1.00 92.44 162 PRO A N 1
ATOM 1292 C CA . PRO A 1 162 ? -20.699 -2.138 2.237 1.00 92.44 162 PRO A CA 1
ATOM 1293 C C . PRO A 1 162 ? -19.858 -0.864 2.346 1.00 92.44 162 PRO A C 1
ATOM 1295 O O . PRO A 1 162 ? -19.084 -0.688 3.289 1.00 92.44 162 PRO A O 1
ATOM 1298 N N . LYS A 1 163 ? -20.049 0.045 1.385 1.00 88.88 163 LYS A N 1
ATOM 1299 C CA . LYS A 1 163 ? -19.359 1.334 1.346 1.00 88.88 163 LYS A CA 1
ATOM 1300 C C . LYS A 1 163 ? -19.739 2.190 2.564 1.00 88.88 163 LYS A C 1
ATOM 1302 O O . LYS A 1 163 ? -20.929 2.449 2.753 1.00 88.88 163 LYS A O 1
ATOM 1307 N N . PRO A 1 164 ? -18.771 2.688 3.356 1.00 85.12 164 PRO A N 1
ATOM 1308 C CA . PRO A 1 164 ? -19.059 3.651 4.417 1.00 85.12 164 PRO A CA 1
ATOM 1309 C C . PRO A 1 164 ? -19.662 4.941 3.843 1.00 85.12 164 PRO A C 1
ATOM 1311 O O . PRO A 1 164 ? -19.211 5.413 2.800 1.00 85.12 164 PRO A O 1
ATOM 1314 N N . GLU A 1 165 ? -20.638 5.543 4.533 1.00 77.31 165 GLU A N 1
ATOM 1315 C CA . GLU A 1 165 ? -21.401 6.712 4.043 1.00 77.31 165 GLU A CA 1
ATOM 1316 C C . GLU A 1 165 ? -20.518 7.878 3.570 1.00 77.31 165 GLU A C 1
ATOM 1318 O O . GLU A 1 165 ? -20.838 8.550 2.595 1.00 77.31 165 GLU A O 1
ATOM 1323 N N . ASN A 1 166 ? -19.378 8.088 4.232 1.00 78.88 166 ASN A N 1
ATOM 1324 C CA . ASN A 1 166 ? -18.455 9.186 3.938 1.00 78.88 166 ASN A CA 1
ATOM 1325 C C . ASN A 1 166 ? -17.266 8.773 3.061 1.00 78.88 166 ASN A C 1
ATOM 1327 O O . ASN A 1 166 ? -16.320 9.550 2.920 1.00 78.88 166 ASN A O 1
ATOM 1331 N N . SER A 1 167 ? -17.284 7.571 2.479 1.00 80.00 167 SER A N 1
ATOM 1332 C CA . SER A 1 167 ? -16.163 7.120 1.663 1.00 80.00 167 SER A CA 1
ATOM 1333 C C . SER A 1 167 ? -16.149 7.805 0.302 1.00 80.00 167 SER A C 1
ATOM 1335 O O . SER A 1 167 ? -17.110 7.736 -0.470 1.00 80.00 167 SER A O 1
ATOM 1337 N N . ILE A 1 168 ? -15.033 8.458 -0.011 1.00 77.62 168 ILE A N 1
ATOM 1338 C CA . ILE A 1 168 ? -14.886 9.213 -1.260 1.00 77.62 168 ILE A CA 1
ATOM 1339 C C . ILE A 1 168 ? -14.205 8.351 -2.328 1.00 77.62 168 ILE A C 1
ATOM 1341 O O . ILE A 1 168 ? -14.773 8.160 -3.398 1.00 77.62 168 ILE A O 1
ATOM 1345 N N . VAL A 1 169 ? -13.017 7.813 -2.032 1.00 89.12 169 VAL A N 1
ATOM 1346 C CA . VAL A 1 169 ? -12.144 7.153 -3.028 1.00 89.12 169 VAL A CA 1
ATOM 1347 C C . VAL A 1 169 ? -11.664 5.775 -2.573 1.00 89.12 169 VAL A C 1
ATOM 1349 O O . VAL A 1 169 ? -11.583 4.851 -3.374 1.00 89.12 169 VAL A O 1
ATOM 1352 N N . TRP A 1 170 ? -11.330 5.604 -1.294 1.00 92.25 170 TRP A N 1
ATOM 1353 C CA . TRP A 1 170 ? -10.566 4.428 -0.872 1.00 92.25 170 TRP A CA 1
ATOM 1354 C C . TRP A 1 170 ? -11.366 3.128 -0.876 1.00 92.25 170 TRP A C 1
ATOM 1356 O O . TRP A 1 170 ? -10.792 2.084 -1.170 1.00 92.25 170 TRP A O 1
ATOM 1366 N N . HIS A 1 171 ? -12.683 3.182 -0.656 1.00 94.44 171 HIS A N 1
ATOM 1367 C CA . HIS A 1 171 ? -13.533 1.999 -0.803 1.00 94.44 171 HIS A CA 1
ATOM 1368 C C . HIS A 1 171 ? -13.513 1.445 -2.233 1.00 94.44 171 HIS A C 1
ATOM 1370 O O . HIS A 1 171 ? -13.309 0.248 -2.403 1.00 94.44 171 HIS A O 1
ATOM 1376 N N . SER A 1 172 ? -13.627 2.295 -3.264 1.00 91.38 172 SER A N 1
ATOM 1377 C CA . SER A 1 172 ? -13.561 1.807 -4.648 1.00 91.38 172 SER A CA 1
ATOM 1378 C C . SER A 1 172 ? -12.176 1.273 -4.996 1.00 91.38 172 SER A C 1
ATOM 1380 O O . SER A 1 172 ? -12.089 0.222 -5.606 1.00 91.38 172 SER A O 1
ATOM 1382 N N . VAL A 1 173 ? -11.095 1.922 -4.540 1.00 91.25 173 VAL A N 1
ATOM 1383 C CA . VAL A 1 173 ? -9.732 1.399 -4.751 1.00 91.25 173 VAL A CA 1
ATOM 1384 C C . VAL A 1 173 ? -9.572 0.000 -4.146 1.00 91.25 173 VAL A C 1
ATOM 1386 O O . VAL A 1 173 ? -9.050 -0.887 -4.814 1.00 91.25 173 VAL A O 1
ATOM 1389 N N . GLY A 1 174 ? -10.053 -0.223 -2.919 1.00 93.19 174 GLY A N 1
ATOM 1390 C CA . GLY A 1 174 ? -10.027 -1.553 -2.304 1.00 93.19 174 GLY A CA 1
ATOM 1391 C C . GLY A 1 174 ? -10.854 -2.573 -3.092 1.00 93.19 174 GLY A C 1
ATOM 1392 O O . GLY A 1 174 ? -10.393 -3.688 -3.332 1.00 93.19 174 GLY A O 1
ATOM 1393 N N . ALA A 1 175 ? -12.049 -2.180 -3.541 1.00 92.62 175 ALA A N 1
ATOM 1394 C CA . ALA A 1 175 ? -12.925 -3.038 -4.335 1.00 92.62 175 ALA A CA 1
ATOM 1395 C C . ALA A 1 175 ? -12.303 -3.412 -5.690 1.00 92.62 175 ALA A C 1
ATOM 1397 O O . ALA A 1 175 ? -12.375 -4.575 -6.078 1.00 92.62 175 ALA A O 1
ATOM 1398 N N . ASP A 1 176 ? -11.637 -2.471 -6.361 1.00 89.69 176 ASP A N 1
ATOM 1399 C CA . ASP A 1 176 ? -10.950 -2.695 -7.638 1.00 89.69 176 ASP A CA 1
ATOM 1400 C C . ASP A 1 176 ? -9.780 -3.682 -7.482 1.00 89.69 176 ASP A C 1
ATOM 1402 O O . ASP A 1 176 ? -9.590 -4.561 -8.326 1.00 89.69 176 ASP A O 1
ATOM 1406 N N . ILE A 1 177 ? -9.016 -3.577 -6.384 1.00 90.31 177 ILE A N 1
ATOM 1407 C CA . ILE A 1 177 ? -7.939 -4.530 -6.056 1.00 90.31 177 ILE A CA 1
ATOM 1408 C C . ILE A 1 177 ? -8.518 -5.942 -5.908 1.00 90.31 177 ILE A C 1
ATOM 1410 O O . ILE A 1 177 ? -7.979 -6.894 -6.471 1.00 90.31 177 ILE A O 1
ATOM 1414 N N . ALA A 1 178 ? -9.627 -6.075 -5.180 1.00 89.75 178 ALA A N 1
ATOM 1415 C CA . ALA A 1 178 ? -10.274 -7.360 -4.937 1.00 89.75 178 ALA A CA 1
ATOM 1416 C C . ALA A 1 178 ? -10.957 -7.940 -6.189 1.00 89.75 178 ALA A C 1
ATOM 1418 O O . ALA A 1 178 ? -10.948 -9.153 -6.383 1.00 89.75 178 ALA A O 1
ATOM 1419 N N . ALA A 1 179 ? -11.515 -7.088 -7.055 1.00 84.62 179 ALA A N 1
ATOM 1420 C CA . ALA A 1 179 ? -12.129 -7.494 -8.318 1.00 84.62 179 ALA A CA 1
ATOM 1421 C C . ALA A 1 179 ? -11.095 -7.967 -9.354 1.00 84.62 179 ALA A C 1
ATOM 1423 O O . ALA A 1 179 ? -11.435 -8.727 -10.257 1.00 84.62 179 ALA A O 1
ATOM 1424 N N . ARG A 1 180 ? -9.824 -7.554 -9.213 1.00 72.62 180 ARG A N 1
ATOM 1425 C CA . ARG A 1 180 ? -8.709 -7.915 -10.115 1.00 72.62 180 ARG A CA 1
ATOM 1426 C C . ARG A 1 180 ? -8.976 -7.531 -11.574 1.00 72.62 180 ARG A C 1
ATOM 1428 O O . ARG A 1 180 ? -8.448 -8.142 -12.500 1.00 72.62 180 ARG A O 1
ATOM 1435 N N . GLU A 1 181 ? -9.792 -6.505 -11.792 1.00 62.28 181 GLU A N 1
ATOM 1436 C CA . GLU A 1 181 ? -10.145 -6.049 -13.132 1.00 62.28 181 GLU A CA 1
ATOM 1437 C C . GLU A 1 181 ? -9.117 -5.041 -13.683 1.00 62.28 181 GLU A C 1
ATOM 1439 O O . GLU A 1 181 ? -8.442 -4.296 -12.963 1.00 62.28 181 GLU A O 1
ATOM 1444 N N . GLY A 1 182 ? -8.975 -5.013 -15.011 1.00 60.75 182 GLY A N 1
ATOM 1445 C CA . GLY A 1 182 ? -8.189 -4.006 -15.725 1.00 60.75 182 GLY A CA 1
ATOM 1446 C C . GLY A 1 182 ? -6.670 -4.185 -15.628 1.00 60.75 182 GLY A C 1
ATOM 1447 O O . GLY A 1 182 ? -6.094 -5.078 -16.249 1.00 60.75 182 GLY A O 1
ATOM 1448 N N . TRP A 1 183 ? -5.994 -3.263 -14.934 1.00 50.00 183 TRP A N 1
ATOM 1449 C CA . TRP A 1 183 ? -4.530 -3.259 -14.788 1.00 50.00 183 TRP A CA 1
ATOM 1450 C C . TRP A 1 183 ? -4.034 -4.201 -13.696 1.00 50.00 183 TRP A C 1
ATOM 1452 O O . TRP A 1 183 ? -2.824 -4.299 -13.552 1.00 50.00 183 TRP A O 1
ATOM 1462 N N . CYS A 1 184 ? -4.927 -4.855 -12.944 1.00 51.59 184 CYS A N 1
ATOM 1463 C CA . CYS A 1 184 ? -4.600 -5.836 -11.904 1.00 51.59 184 CYS A CA 1
ATOM 1464 C C . CYS A 1 184 ? -4.915 -7.286 -12.320 1.00 51.59 184 CYS A C 1
ATOM 1466 O O . CYS A 1 184 ? -4.980 -8.169 -11.471 1.00 51.59 184 CYS A O 1
ATOM 1468 N N . ASP A 1 185 ? -5.106 -7.516 -13.624 1.00 67.12 185 ASP A N 1
ATOM 1469 C CA . ASP A 1 185 ? -5.281 -8.849 -14.197 1.00 67.12 185 ASP A CA 1
ATOM 1470 C C . ASP A 1 185 ? -3.973 -9.664 -14.051 1.00 67.12 185 ASP A C 1
ATOM 1472 O O . ASP A 1 185 ? -2.940 -9.268 -14.612 1.00 67.12 185 ASP A O 1
ATOM 1476 N N . PRO A 1 186 ? -3.991 -10.795 -13.327 1.00 67.69 186 PRO A N 1
ATOM 1477 C CA . PRO A 1 186 ? -2.794 -11.580 -13.014 1.00 67.69 186 PRO A CA 1
ATOM 1478 C C . PRO A 1 186 ? -2.053 -12.071 -14.250 1.00 67.69 186 PRO A C 1
ATOM 1480 O O . PRO A 1 186 ? -0.825 -12.107 -14.261 1.00 67.69 186 PRO A O 1
ATOM 1483 N N . ASP A 1 187 ? -2.778 -12.403 -15.318 1.00 71.44 187 ASP A N 1
ATOM 1484 C CA . ASP A 1 187 ? -2.160 -12.925 -16.536 1.00 71.44 187 ASP A CA 1
ATOM 1485 C C . ASP A 1 187 ? -1.357 -11.838 -17.267 1.00 71.44 187 ASP A C 1
ATOM 1487 O O . ASP A 1 187 ? -0.291 -12.102 -17.841 1.00 71.44 187 ASP A O 1
ATOM 1491 N N . ARG A 1 188 ? -1.823 -10.583 -17.209 1.00 69.31 188 ARG A N 1
ATOM 1492 C CA . ARG A 1 188 ? -1.088 -9.424 -17.738 1.00 69.31 188 ARG A CA 1
ATOM 1493 C C . ARG A 1 188 ? 0.133 -9.100 -16.888 1.00 69.31 188 ARG A C 1
ATOM 1495 O O . ARG A 1 188 ? 1.164 -8.721 -17.443 1.00 69.31 188 ARG A O 1
ATOM 1502 N N . HIS A 1 189 ? 0.038 -9.268 -15.571 1.00 69.19 189 HIS A N 1
ATOM 1503 C CA . HIS A 1 189 ? 1.157 -9.070 -14.646 1.00 69.19 189 HIS A CA 1
ATOM 1504 C C . HIS A 1 189 ? 2.264 -10.085 -14.845 1.00 69.19 189 HIS A C 1
ATOM 1506 O O . HIS A 1 189 ? 3.392 -9.672 -15.096 1.00 69.19 189 HIS A O 1
ATOM 1512 N N . ASP A 1 190 ? 1.936 -11.377 -14.831 1.00 77.25 190 ASP A N 1
ATOM 1513 C CA . ASP A 1 190 ? 2.907 -12.441 -15.086 1.00 77.25 190 ASP A CA 1
ATOM 1514 C C . ASP A 1 190 ? 3.605 -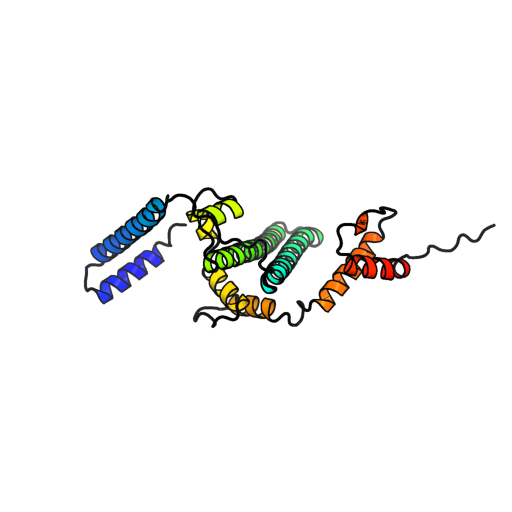12.209 -16.429 1.00 77.25 190 ASP A C 1
ATOM 1516 O O . ASP A 1 190 ? 4.804 -12.425 -16.577 1.00 77.25 190 ASP A O 1
ATOM 1520 N N . THR A 1 191 ? 2.855 -11.734 -17.425 1.00 79.62 191 THR A N 1
ATOM 1521 C CA . THR A 1 191 ? 3.410 -11.397 -18.735 1.00 79.62 191 THR A CA 1
ATOM 1522 C C . THR A 1 191 ? 4.400 -10.234 -18.643 1.00 79.62 191 THR A C 1
ATOM 1524 O O . THR A 1 191 ? 5.519 -10.370 -19.127 1.00 79.62 191 THR A O 1
ATOM 1527 N N . LEU A 1 192 ? 4.049 -9.118 -17.998 1.00 75.94 192 LEU A N 1
ATOM 1528 C CA . LEU A 1 192 ? 4.958 -7.978 -17.811 1.00 75.94 192 LEU A CA 1
ATOM 1529 C C . LEU A 1 192 ? 6.203 -8.333 -16.991 1.00 75.94 192 LEU A C 1
ATOM 1531 O O . LEU A 1 192 ? 7.299 -7.920 -17.356 1.00 75.94 192 LEU A O 1
ATOM 1535 N N . GLU A 1 193 ? 6.050 -9.098 -15.912 1.00 77.75 193 GLU A N 1
ATOM 1536 C CA . GLU A 1 193 ? 7.160 -9.538 -15.063 1.00 77.75 193 GLU A CA 1
ATOM 1537 C C . GLU A 1 193 ? 8.122 -10.435 -15.839 1.00 77.75 193 GLU A C 1
ATOM 1539 O O . GLU A 1 193 ? 9.340 -10.265 -15.762 1.00 77.75 193 GLU A O 1
ATOM 1544 N N . VAL A 1 194 ? 7.576 -11.323 -16.669 1.00 80.44 194 VAL A N 1
ATOM 1545 C CA . VAL A 1 194 ? 8.357 -12.132 -17.597 1.00 80.44 194 VAL A CA 1
ATOM 1546 C C . VAL A 1 194 ? 9.110 -11.251 -18.601 1.00 80.44 194 VAL A C 1
ATOM 1548 O O . VAL A 1 194 ? 10.308 -11.446 -18.794 1.00 80.44 194 VAL A O 1
ATOM 1551 N N . TRP A 1 195 ? 8.454 -10.262 -19.216 1.00 79.19 195 TRP A N 1
ATOM 1552 C CA . TRP A 1 195 ? 9.101 -9.353 -20.170 1.00 79.19 195 TRP A CA 1
ATOM 1553 C C . TRP A 1 195 ? 10.196 -8.503 -19.524 1.00 79.19 195 TRP A C 1
ATOM 1555 O O . TRP A 1 195 ? 11.278 -8.381 -20.090 1.00 79.19 195 TRP A O 1
ATOM 1565 N N . LEU A 1 196 ? 9.948 -7.940 -18.341 1.00 77.75 196 LEU A N 1
ATOM 1566 C CA . LEU A 1 196 ? 10.925 -7.130 -17.614 1.00 77.75 196 LEU A CA 1
ATOM 1567 C C . LEU A 1 196 ? 12.140 -7.957 -17.205 1.00 77.75 196 LEU A C 1
ATOM 1569 O O . LEU A 1 196 ? 13.263 -7.536 -17.455 1.00 77.75 196 LEU A O 1
ATOM 1573 N N . ASN A 1 197 ? 11.936 -9.151 -16.646 1.00 74.19 197 ASN A N 1
ATOM 1574 C CA . ASN A 1 197 ? 13.048 -10.034 -16.302 1.00 74.19 197 ASN A CA 1
ATOM 1575 C C . ASN A 1 197 ? 13.803 -10.496 -17.548 1.00 74.19 197 ASN A C 1
ATOM 1577 O O . ASN A 1 197 ? 15.028 -10.509 -17.538 1.00 74.19 197 ASN A O 1
ATOM 1581 N N . ALA A 1 198 ? 13.112 -10.800 -18.649 1.00 74.88 198 ALA A N 1
ATOM 1582 C CA . ALA A 1 198 ? 13.771 -11.145 -19.902 1.00 74.88 198 ALA A CA 1
ATOM 1583 C C . ALA A 1 198 ? 14.611 -9.966 -20.440 1.00 74.88 198 ALA A C 1
ATOM 1585 O O . ALA A 1 198 ? 15.760 -10.168 -20.820 1.00 74.88 198 ALA A O 1
ATOM 1586 N N . LEU A 1 199 ? 14.101 -8.730 -20.373 1.00 73.31 199 LEU A N 1
ATOM 1587 C CA . LEU A 1 199 ? 14.823 -7.513 -20.765 1.00 73.31 199 LEU A CA 1
ATOM 1588 C C . LEU A 1 199 ? 15.994 -7.176 -19.826 1.00 73.31 199 LEU A C 1
ATOM 1590 O O . LEU A 1 199 ? 17.049 -6.763 -20.300 1.00 73.31 199 LEU A O 1
ATOM 1594 N N . CYS A 1 200 ? 15.853 -7.362 -18.514 1.00 67.50 200 CYS A N 1
ATOM 1595 C CA . CYS A 1 200 ? 16.901 -7.061 -17.533 1.00 67.50 200 CYS A CA 1
ATOM 1596 C C . CYS A 1 200 ? 17.952 -8.178 -17.414 1.00 67.50 200 CYS A C 1
ATOM 1598 O O . CYS A 1 200 ? 19.114 -7.886 -17.148 1.00 67.50 200 CYS A O 1
ATOM 1600 N N . SER A 1 201 ? 17.588 -9.433 -17.695 1.00 66.69 201 SER A N 1
ATOM 1601 C CA . SER A 1 201 ? 18.526 -10.563 -17.823 1.00 66.69 201 SER A CA 1
ATOM 1602 C C . SER A 1 201 ? 19.410 -10.484 -19.075 1.00 66.69 201 SER A C 1
ATOM 1604 O O . SER A 1 201 ? 20.296 -11.312 -19.263 1.00 66.69 201 SER A O 1
ATOM 1606 N N . SER A 1 202 ? 19.207 -9.461 -19.915 1.00 56.81 202 SER A N 1
ATOM 1607 C CA . SER A 1 202 ? 20.127 -9.083 -20.993 1.00 56.81 202 SER A CA 1
ATOM 1608 C C . SER A 1 202 ? 21.464 -8.531 -20.481 1.00 56.81 202 SER A C 1
ATOM 1610 O O . SER A 1 202 ? 22.361 -8.304 -21.291 1.00 56.81 202 SER A O 1
ATOM 1612 N N . TYR A 1 203 ? 21.611 -8.281 -19.172 1.00 50.16 203 TYR A N 1
ATOM 1613 C CA . TYR A 1 203 ? 22.924 -8.026 -18.581 1.00 50.16 203 TYR A CA 1
ATOM 1614 C C . TYR A 1 203 ? 23.765 -9.318 -18.598 1.00 50.16 203 TYR A C 1
ATOM 1616 O O . TYR A 1 203 ? 23.235 -10.382 -18.281 1.00 50.16 203 TYR A O 1
ATOM 1624 N N . PRO A 1 204 ? 25.048 -9.271 -19.001 1.00 50.38 204 PRO A N 1
ATOM 1625 C CA . PRO A 1 204 ? 25.762 -10.470 -19.433 1.00 50.38 204 PRO A CA 1
ATOM 1626 C C . PRO A 1 204 ? 26.104 -11.405 -18.261 1.00 50.38 204 PRO A C 1
ATOM 1628 O O . PRO A 1 204 ? 26.678 -10.969 -17.267 1.00 50.38 204 PRO A O 1
ATOM 1631 N N . ASP A 1 205 ? 25.798 -12.692 -18.443 1.00 57.38 205 ASP A N 1
ATOM 1632 C CA . ASP A 1 205 ? 26.437 -13.857 -17.810 1.00 57.38 205 ASP A CA 1
ATOM 1633 C C . ASP A 1 205 ? 26.321 -14.060 -16.286 1.00 57.38 205 ASP A C 1
ATOM 1635 O O . ASP A 1 205 ? 27.231 -14.623 -15.676 1.00 57.38 205 ASP A O 1
ATOM 1639 N N . ASP A 1 206 ? 25.188 -13.720 -15.662 1.00 65.69 206 ASP A N 1
ATOM 1640 C CA . ASP A 1 206 ? 24.872 -14.240 -14.320 1.00 65.69 206 ASP A CA 1
ATOM 1641 C C . ASP A 1 206 ? 23.886 -15.431 -14.394 1.00 65.69 206 ASP A C 1
ATOM 1643 O O . ASP A 1 206 ? 22.682 -15.232 -14.597 1.00 65.69 206 ASP A O 1
ATOM 1647 N N . PRO A 1 207 ? 24.355 -16.686 -14.219 1.00 62.12 207 PRO A N 1
ATOM 1648 C CA . PRO A 1 207 ? 23.497 -17.870 -14.246 1.00 62.12 207 PRO A CA 1
ATOM 1649 C C . PRO A 1 207 ? 22.488 -17.925 -13.085 1.00 62.12 207 PRO A C 1
ATOM 1651 O O . PRO A 1 207 ? 21.532 -18.697 -13.166 1.00 62.12 207 PRO A O 1
ATOM 1654 N N . GLN A 1 208 ? 22.675 -17.117 -12.035 1.00 71.94 208 GLN A N 1
ATOM 1655 C CA . GLN A 1 208 ? 21.807 -17.062 -10.855 1.00 71.94 208 GLN A CA 1
ATOM 1656 C C . GLN A 1 208 ? 20.791 -15.915 -10.908 1.00 71.94 208 GLN A C 1
ATOM 1658 O O . GLN A 1 208 ? 19.906 -15.838 -10.053 1.00 71.94 208 GLN A O 1
ATOM 1663 N N . ALA A 1 209 ? 20.846 -15.055 -11.932 1.00 70.50 209 ALA A N 1
ATOM 1664 C CA . ALA A 1 209 ? 20.006 -13.859 -12.030 1.00 70.50 209 ALA A CA 1
ATOM 1665 C C . ALA A 1 209 ? 18.497 -14.146 -11.930 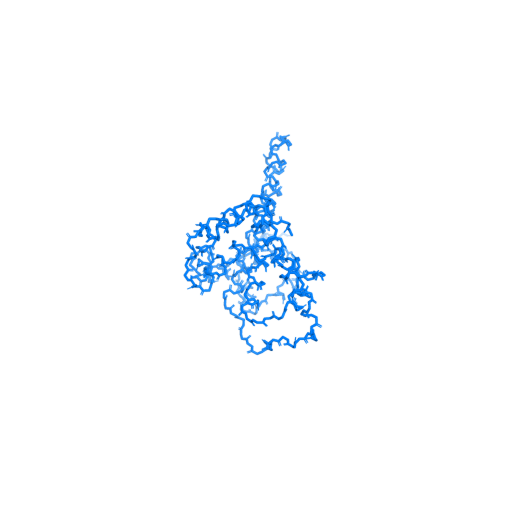1.00 70.50 209 ALA A C 1
ATOM 1667 O O . ALA A 1 209 ? 17.736 -13.279 -11.514 1.00 70.50 209 ALA A O 1
ATOM 1668 N N . LEU A 1 210 ? 18.054 -15.360 -12.279 1.00 77.81 210 LEU A N 1
ATOM 1669 C CA . LEU A 1 210 ? 16.643 -15.763 -12.284 1.00 77.81 210 LEU A CA 1
ATOM 1670 C C . LEU A 1 210 ? 16.269 -16.748 -11.164 1.00 77.81 210 LEU A C 1
ATOM 1672 O O . LEU A 1 210 ? 15.122 -17.191 -11.113 1.00 77.81 210 LEU A O 1
ATOM 1676 N N . ASP A 1 211 ? 17.195 -17.110 -10.269 1.00 81.50 211 ASP A N 1
ATOM 1677 C CA . ASP A 1 211 ? 16.946 -18.124 -9.227 1.00 81.50 211 ASP A CA 1
ATOM 1678 C C . ASP A 1 211 ? 15.956 -17.654 -8.149 1.00 81.50 211 ASP A C 1
ATOM 1680 O O . ASP A 1 211 ? 15.372 -18.469 -7.438 1.00 81.50 211 ASP A O 1
ATOM 1684 N N . HIS A 1 212 ? 15.718 -16.346 -8.059 1.00 77.50 212 HIS A N 1
ATOM 1685 C CA . HIS A 1 212 ? 14.721 -15.757 -7.169 1.00 77.50 212 HIS A CA 1
ATOM 1686 C C . HIS A 1 212 ? 13.278 -15.864 -7.704 1.00 77.50 212 HIS A C 1
ATOM 1688 O O . HIS A 1 212 ? 12.336 -15.597 -6.957 1.00 77.50 212 HIS A O 1
ATOM 1694 N N . LEU A 1 213 ? 13.083 -16.234 -8.979 1.00 77.00 213 LEU A N 1
ATOM 1695 C CA . LEU A 1 213 ? 11.759 -16.321 -9.598 1.00 77.00 213 LEU A CA 1
ATOM 1696 C C . LEU A 1 213 ? 11.080 -17.678 -9.333 1.00 77.00 213 LEU A C 1
ATOM 1698 O O . LEU A 1 213 ? 11.736 -18.723 -9.375 1.00 77.00 213 LEU A O 1
ATOM 1702 N N . PRO A 1 214 ? 9.742 -17.708 -9.175 1.00 80.88 214 PRO A N 1
ATOM 1703 C CA . PRO A 1 214 ? 8.972 -18.949 -9.184 1.00 80.88 214 PRO A CA 1
ATOM 1704 C C . PRO A 1 214 ? 9.202 -19.770 -10.471 1.00 80.88 214 PRO A C 1
ATOM 1706 O O . PRO A 1 214 ? 9.296 -19.175 -11.551 1.00 80.88 214 PRO A O 1
ATOM 1709 N N . PRO A 1 215 ? 9.195 -21.121 -10.416 1.00 82.94 215 PRO A N 1
ATOM 1710 C CA . PRO A 1 215 ? 9.525 -21.978 -11.564 1.00 82.94 215 PRO A CA 1
ATOM 1711 C C . PRO A 1 215 ? 8.747 -21.647 -12.845 1.00 82.94 215 PRO A C 1
ATOM 1713 O O . PRO A 1 215 ? 9.340 -21.498 -13.911 1.00 82.94 215 PRO A O 1
ATOM 1716 N N . ARG A 1 216 ? 7.431 -21.422 -12.727 1.00 81.56 216 ARG A N 1
ATOM 1717 C CA . ARG A 1 216 ? 6.554 -21.075 -13.859 1.00 81.56 216 ARG A CA 1
ATOM 1718 C C . ARG A 1 216 ? 6.954 -19.762 -14.542 1.00 81.56 216 ARG A C 1
ATOM 1720 O O . ARG A 1 216 ? 6.850 -19.651 -15.761 1.00 81.56 216 ARG A O 1
ATOM 1727 N N . LEU A 1 217 ? 7.386 -18.758 -13.776 1.00 77.50 217 LEU A N 1
ATOM 1728 C CA . LEU A 1 217 ? 7.827 -17.475 -14.331 1.00 77.50 217 LEU A CA 1
ATOM 1729 C C . LEU A 1 217 ? 9.225 -17.601 -14.935 1.00 77.50 217 LEU A C 1
ATOM 1731 O O . LEU A 1 217 ? 9.446 -17.126 -16.046 1.00 77.50 217 LEU A O 1
ATOM 1735 N N . ARG A 1 218 ? 10.134 -18.318 -14.263 1.00 81.81 218 ARG A N 1
ATOM 1736 C CA . ARG A 1 218 ? 11.483 -18.607 -14.768 1.00 81.81 218 ARG A CA 1
ATOM 1737 C C . ARG A 1 218 ? 11.449 -19.286 -16.138 1.00 81.81 218 ARG A C 1
ATOM 1739 O O . ARG A 1 218 ? 12.159 -18.852 -17.040 1.00 81.81 218 ARG A O 1
ATOM 1746 N N . GLU A 1 219 ? 10.613 -20.308 -16.317 1.00 83.75 219 GLU A N 1
ATOM 1747 C CA . GLU A 1 219 ? 10.449 -20.997 -17.606 1.00 83.75 219 GLU A CA 1
ATOM 1748 C C . GLU A 1 219 ? 10.011 -20.038 -18.720 1.00 83.75 219 GLU A C 1
ATOM 1750 O O . GLU A 1 219 ? 10.586 -20.035 -19.810 1.00 83.75 219 GLU A O 1
ATOM 1755 N N . ARG A 1 220 ? 9.033 -19.171 -18.433 1.00 81.88 220 ARG A N 1
ATOM 1756 C CA . ARG A 1 220 ? 8.544 -18.171 -19.391 1.00 81.88 220 ARG A CA 1
ATOM 1757 C C . ARG A 1 220 ? 9.603 -17.117 -19.726 1.00 81.88 220 ARG A C 1
ATOM 1759 O O . ARG A 1 220 ? 9.712 -16.737 -20.888 1.00 81.88 220 ARG A O 1
ATOM 1766 N N . VAL A 1 221 ? 10.393 -16.671 -18.745 1.00 81.19 221 VAL A N 1
ATOM 1767 C CA . VAL A 1 221 ? 11.520 -15.745 -18.966 1.00 81.19 221 VAL A CA 1
ATOM 1768 C C . VAL A 1 221 ? 12.564 -16.391 -19.873 1.00 81.19 221 VAL A C 1
ATOM 1770 O O . VAL A 1 221 ? 12.924 -15.811 -20.895 1.00 81.19 221 VAL A O 1
ATOM 1773 N N . LEU A 1 222 ? 13.002 -17.613 -19.556 1.00 81.38 222 LEU A N 1
ATOM 1774 C CA . LEU A 1 222 ? 14.010 -18.337 -20.338 1.00 81.38 222 LEU A CA 1
ATOM 1775 C C . LEU A 1 222 ? 13.567 -18.598 -21.784 1.00 81.38 222 LEU A C 1
ATOM 1777 O O . LEU A 1 222 ? 14.403 -18.569 -22.684 1.00 81.38 222 LEU A O 1
ATOM 1781 N N . ALA A 1 223 ? 12.269 -18.798 -22.024 1.00 82.81 223 ALA A N 1
ATOM 1782 C CA . ALA A 1 223 ? 11.721 -18.926 -23.373 1.00 82.81 223 ALA A CA 1
ATOM 1783 C C . ALA A 1 223 ? 11.784 -17.614 -24.183 1.00 82.81 223 ALA A C 1
ATOM 1785 O O . ALA A 1 223 ? 11.882 -17.656 -25.406 1.00 82.81 223 ALA A O 1
ATOM 1786 N N . LEU A 1 224 ? 11.744 -16.452 -23.522 1.00 81.62 224 LEU A N 1
ATOM 1787 C CA . LEU A 1 224 ? 11.750 -15.134 -24.169 1.00 81.62 224 LEU A CA 1
ATOM 1788 C C . LEU A 1 224 ? 13.151 -14.565 -24.407 1.00 81.62 224 LEU A C 1
ATOM 1790 O O . LEU A 1 224 ? 13.357 -13.871 -25.402 1.00 81.62 224 LEU A O 1
ATOM 1794 N N . VAL A 1 225 ? 14.119 -14.880 -23.542 1.00 79.00 225 VAL A N 1
ATOM 1795 C CA . VAL A 1 225 ? 15.502 -14.370 -23.625 1.00 79.00 225 VAL A CA 1
ATOM 1796 C C . VAL A 1 225 ? 16.138 -14.526 -25.021 1.00 79.00 225 VAL A C 1
ATOM 1798 O O . VAL A 1 225 ? 16.714 -13.547 -25.504 1.00 79.00 225 VAL A O 1
ATOM 1801 N N . PRO A 1 226 ? 16.025 -15.670 -25.731 1.00 78.50 226 PRO A N 1
ATOM 1802 C CA . PRO A 1 226 ? 16.605 -15.822 -27.069 1.00 78.50 226 PRO A CA 1
ATOM 1803 C C . PRO A 1 226 ? 16.071 -14.823 -28.102 1.00 78.50 226 PRO A C 1
ATOM 1805 O O . PRO A 1 226 ? 16.789 -14.478 -29.035 1.00 78.50 226 PRO A O 1
ATOM 1808 N N . HIS A 1 227 ? 14.837 -14.342 -27.937 1.00 78.56 227 HIS A N 1
ATOM 1809 C CA . HIS A 1 227 ? 14.196 -13.402 -28.859 1.00 78.56 227 HIS A CA 1
ATOM 1810 C C . HIS A 1 227 ? 14.580 -11.938 -28.603 1.00 78.56 227 HIS A C 1
ATOM 1812 O O . HIS A 1 227 ? 14.336 -11.090 -29.459 1.00 78.56 227 HIS A O 1
ATOM 1818 N N . LEU A 1 228 ? 15.165 -11.638 -27.440 1.00 72.50 228 LEU A N 1
ATOM 1819 C CA . LEU A 1 228 ? 15.566 -10.284 -27.040 1.00 72.50 228 LEU A CA 1
ATOM 1820 C C . LEU A 1 228 ? 17.065 -10.033 -27.200 1.00 72.50 228 LEU A C 1
ATOM 1822 O O . LEU A 1 228 ? 17.504 -8.883 -27.190 1.00 72.50 228 LEU A O 1
ATOM 1826 N N . ARG A 1 229 ? 17.858 -11.094 -27.382 1.00 69.00 229 ARG A N 1
ATOM 1827 C CA . ARG A 1 229 ? 19.279 -10.974 -27.702 1.00 69.00 229 ARG A CA 1
ATOM 1828 C C . ARG A 1 229 ? 19.431 -10.376 -29.097 1.00 69.00 229 ARG A C 1
ATOM 1830 O O . ARG A 1 229 ? 19.127 -11.019 -30.098 1.00 69.00 229 ARG A O 1
ATOM 1837 N N . ILE A 1 230 ? 19.951 -9.153 -29.162 1.00 63.06 230 ILE A N 1
ATOM 1838 C CA . ILE A 1 230 ? 20.442 -8.578 -30.413 1.00 63.06 230 ILE A CA 1
ATOM 1839 C C . ILE A 1 230 ? 21.688 -9.383 -30.789 1.00 63.06 230 ILE A C 1
ATOM 1841 O O . ILE A 1 230 ? 22.751 -9.205 -30.197 1.00 63.06 230 ILE A O 1
ATOM 1845 N N . THR A 1 231 ? 21.567 -10.302 -31.746 1.00 57.78 231 THR A N 1
ATOM 1846 C CA . THR A 1 231 ? 22.739 -10.896 -32.394 1.00 57.78 231 THR A CA 1
ATOM 1847 C C . THR A 1 231 ? 23.505 -9.764 -33.066 1.00 57.78 231 THR A C 1
ATOM 1849 O O . THR A 1 231 ? 23.020 -9.184 -34.040 1.00 57.78 231 THR A O 1
ATOM 1852 N N . GLY A 1 232 ? 24.674 -9.419 -32.521 1.00 53.34 232 GLY A N 1
ATOM 1853 C CA . GLY A 1 232 ? 25.628 -8.548 -33.202 1.00 53.34 232 GLY A CA 1
ATOM 1854 C C . GLY A 1 232 ? 25.943 -9.094 -34.600 1.00 53.34 232 GLY A C 1
ATOM 1855 O O . GLY A 1 232 ? 25.730 -10.287 -34.848 1.00 53.34 232 GLY A O 1
ATOM 1856 N N . PRO A 1 233 ? 26.399 -8.242 -35.537 1.00 46.78 233 PRO A N 1
ATOM 1857 C CA . PRO A 1 233 ? 26.714 -8.692 -36.885 1.00 46.78 233 PRO A CA 1
ATOM 1858 C C . PRO A 1 233 ? 27.694 -9.859 -36.791 1.00 46.78 233 PRO A C 1
ATOM 1860 O O . PRO A 1 233 ? 28.712 -9.753 -36.109 1.00 46.78 233 PRO A O 1
ATOM 1863 N N . ALA A 1 234 ? 27.339 -10.976 -37.433 1.00 49.62 234 ALA A N 1
ATOM 1864 C CA . ALA A 1 234 ? 28.206 -12.136 -37.553 1.00 49.62 234 ALA A CA 1
ATOM 1865 C C . ALA A 1 234 ? 29.592 -11.648 -37.973 1.00 49.62 234 ALA A C 1
ATOM 1867 O O . ALA A 1 234 ? 29.706 -10.958 -38.990 1.00 49.62 234 ALA A O 1
ATOM 1868 N N . GLU A 1 235 ? 30.612 -11.965 -37.176 1.00 47.81 235 GLU A N 1
ATOM 1869 C CA . GLU A 1 235 ? 32.001 -11.795 -37.574 1.00 47.81 235 GLU A CA 1
ATOM 1870 C C . GLU A 1 235 ? 32.169 -12.528 -38.908 1.00 47.81 235 GLU A C 1
ATOM 1872 O O . GLU A 1 235 ? 32.213 -13.757 -38.977 1.00 47.81 235 GLU A O 1
ATOM 1877 N N . GLN A 1 236 ? 32.152 -11.761 -39.998 1.00 41.72 236 GLN A N 1
ATOM 1878 C CA . GLN A 1 236 ? 32.529 -12.252 -41.306 1.00 41.72 236 GLN A CA 1
ATOM 1879 C C . GLN A 1 236 ? 34.027 -12.489 -41.218 1.00 41.72 236 GLN A C 1
ATOM 1881 O O . GLN A 1 236 ? 34.817 -11.548 -41.256 1.00 41.72 236 GLN A O 1
ATOM 1886 N N . GLY A 1 237 ? 34.385 -13.754 -41.011 1.00 50.06 237 GLY A N 1
ATOM 1887 C CA . GLY A 1 237 ? 35.761 -14.206 -41.045 1.00 50.06 237 GLY A CA 1
ATOM 1888 C C . GLY A 1 237 ? 36.423 -13.798 -42.357 1.00 50.06 237 GLY A C 1
ATOM 1889 O O . GLY A 1 237 ? 35.926 -14.107 -43.443 1.00 50.06 237 GLY A O 1
ATOM 1890 N N . THR A 1 238 ? 37.553 -13.118 -42.219 1.00 41.97 238 THR A N 1
ATOM 1891 C CA . THR A 1 238 ? 38.638 -13.072 -43.202 1.00 41.97 238 THR A CA 1
ATOM 1892 C C . THR A 1 238 ? 39.847 -13.751 -42.602 1.00 41.97 238 THR A C 1
ATOM 1894 O O . THR A 1 238 ? 40.136 -13.438 -41.424 1.00 41.97 238 THR A O 1
#

Organism: NCBI:txid68255

Secondary structure (DSSP, 8-state):
----HHHHHHHHHHHHHHH---HHHHHHHHHHHHHHHHHHHHTT----PPPP--TTSPPPTHHHHHHHHHHHHHHHHHHHHHHHHHHS-S-HHHHHHHHHHHHHHHHHHHHHHHHHHHHHHHHTT--HHHHHHHTT-SSHHHHHHH--HHHHHHHHHHTTPPPPTT-SSHHHHHHHHHHT-GGG-HHHHHHHHHHHHHHHTTSTT-TTTTTTS-HHHHHHHHHHHHHH---PPP----